Protein AF-A0A957EFD5-F1 (afdb_monomer_lite)

Secondary structure (DSSP, 8-state):
--------------------PPPP--PPP-PPPP--PPP----PPPPPP---------PPPPSB---EEEETTEEEEEEEEE-TTS-EEEEEEEEEE-TTT--------TT----HHHHHHHH--S-----S-B-TTS-BSB-EEETTEEESB--SSS-EEEEEETTEEEEEETTTS---TT------

Structure (mmCIF, N/CA/C/O backbone):
data_AF-A0A957EFD5-F1
#
_entry.id   AF-A0A957EFD5-F1
#
loop_
_atom_site.group_PDB
_atom_site.id
_atom_site.type_symbol
_atom_site.label_atom_id
_atom_site.label_alt_id
_atom_site.label_comp_id
_atom_site.label_asym_id
_atom_site.label_entity_id
_atom_site.label_seq_id
_atom_site.pdbx_PDB_ins_code
_atom_site.Cartn_x
_atom_site.Cartn_y
_atom_site.Cartn_z
_atom_site.occupancy
_atom_site.B_iso_or_equiv
_atom_site.auth_seq_id
_atom_site.auth_comp_id
_atom_site.auth_asym_id
_atom_site.auth_atom_id
_atom_site.pdbx_PDB_model_num
ATOM 1 N N . MET A 1 1 ? -46.336 25.423 42.377 1.00 42.12 1 MET A N 1
ATOM 2 C CA . MET A 1 1 ? -46.620 24.636 43.600 1.00 42.12 1 MET A CA 1
ATOM 3 C C . MET A 1 1 ? -45.894 23.309 43.480 1.00 42.12 1 MET A C 1
ATOM 5 O O . MET A 1 1 ? -46.024 22.687 42.438 1.00 42.12 1 MET A O 1
ATOM 9 N N . GLY A 1 2 ? -45.115 22.925 44.496 1.00 50.53 2 GLY A N 1
ATOM 10 C CA . GLY A 1 2 ? -44.404 21.638 44.545 1.00 50.53 2 GLY A CA 1
ATOM 11 C C . GLY A 1 2 ? -42.878 21.741 44.572 1.00 50.53 2 GLY A C 1
ATOM 12 O O . GLY A 1 2 ? -42.210 21.210 43.697 1.00 50.53 2 GLY A O 1
ATOM 13 N N . ASN A 1 3 ? -42.333 22.429 45.578 1.00 45.34 3 ASN A N 1
ATOM 14 C CA . ASN A 1 3 ? -40.921 22.346 45.952 1.00 45.34 3 ASN A CA 1
ATOM 15 C C . ASN A 1 3 ? -40.636 20.975 46.590 1.00 45.34 3 ASN A C 1
ATOM 17 O O . ASN A 1 3 ? -41.364 20.586 47.499 1.00 45.34 3 ASN A O 1
ATOM 21 N N . CYS A 1 4 ? -39.527 20.321 46.242 1.00 52.53 4 CYS A N 1
ATOM 22 C CA . CYS A 1 4 ? -38.845 19.429 47.181 1.00 52.53 4 CYS A CA 1
ATOM 23 C C . CYS A 1 4 ? -37.329 19.557 46.995 1.00 52.53 4 CYS A C 1
ATOM 25 O O . CYS A 1 4 ? -36.744 19.052 46.042 1.00 52.53 4 CYS A O 1
ATOM 27 N N . LYS A 1 5 ? -36.725 20.327 47.903 1.00 47.72 5 LYS A N 1
ATOM 28 C CA . LYS A 1 5 ? -35.285 20.447 48.121 1.00 47.72 5 LYS A CA 1
ATOM 29 C C . LYS A 1 5 ? -34.874 19.356 49.103 1.00 47.72 5 LYS A C 1
ATOM 31 O O . LYS A 1 5 ? -35.379 19.391 50.219 1.00 47.72 5 LYS A O 1
ATOM 36 N N . TRP A 1 6 ? -33.914 18.506 48.754 1.00 49.47 6 TRP A N 1
ATOM 37 C CA . TRP A 1 6 ? -33.061 17.835 49.738 1.00 49.47 6 TRP A CA 1
ATOM 38 C C . TRP A 1 6 ? -31.588 18.046 49.360 1.00 49.47 6 TRP A C 1
ATOM 40 O O . TRP A 1 6 ? -31.081 17.530 48.370 1.00 49.47 6 TRP A O 1
ATOM 50 N N . PHE A 1 7 ? -30.954 18.895 50.170 1.00 44.56 7 PHE A N 1
ATOM 51 C CA . PHE A 1 7 ? -29.561 18.827 50.621 1.00 44.56 7 PHE A CA 1
ATOM 52 C C . PHE A 1 7 ? -29.189 17.363 50.987 1.00 44.56 7 PHE A C 1
ATOM 54 O O . PHE A 1 7 ? -30.070 16.606 51.370 1.00 44.56 7 PHE A O 1
ATOM 61 N N . MET A 1 8 ? -27.955 16.855 50.955 1.00 41.78 8 MET A N 1
ATOM 62 C CA . MET A 1 8 ? -26.679 17.417 51.398 1.00 41.78 8 MET A CA 1
ATOM 63 C C . MET A 1 8 ? -25.558 16.382 51.100 1.00 41.78 8 MET A C 1
ATOM 65 O O . MET A 1 8 ? -25.845 15.190 51.088 1.00 41.78 8 MET A O 1
ATOM 69 N N . VAL A 1 9 ? -24.303 16.864 51.034 1.00 45.44 9 VAL A N 1
ATOM 70 C CA . VAL A 1 9 ? -23.041 16.192 51.453 1.00 45.44 9 VAL A CA 1
ATOM 71 C C . VAL A 1 9 ? -22.563 15.022 50.566 1.00 45.44 9 VAL A C 1
ATOM 73 O O . VAL A 1 9 ? -23.242 14.025 50.411 1.00 45.44 9 VAL A O 1
ATOM 76 N N . GLY A 1 10 ? -21.388 15.019 49.931 1.00 38.31 10 GLY A N 1
ATOM 77 C CA . GLY A 1 10 ? -20.122 15.671 50.266 1.00 38.31 10 GLY A CA 1
ATOM 78 C C . GLY A 1 10 ? -19.196 14.690 50.989 1.00 38.31 10 GLY A C 1
ATOM 79 O O . GLY A 1 10 ? -18.990 14.839 52.185 1.00 38.31 10 GLY A O 1
ATOM 80 N N . LEU A 1 11 ? -18.633 13.697 50.288 1.00 40.12 11 LEU A N 1
ATOM 81 C CA . LEU A 1 11 ? -17.536 12.884 50.826 1.00 40.12 11 LEU A CA 1
ATOM 82 C C . LEU A 1 11 ? -16.321 12.976 49.898 1.00 40.12 11 LEU A C 1
ATOM 84 O O . LEU A 1 11 ? -16.119 12.177 48.988 1.00 40.12 11 LEU A O 1
ATOM 88 N N . LEU A 1 12 ? -15.533 14.016 50.147 1.00 39.16 12 LEU A N 1
ATOM 89 C CA . LEU A 1 12 ? -14.162 14.163 49.689 1.00 39.16 12 LEU A CA 1
ATOM 90 C C . LEU A 1 12 ? -13.287 13.268 50.580 1.00 39.16 12 LEU A C 1
ATOM 92 O O . LEU A 1 12 ? -13.085 13.581 51.751 1.00 39.16 12 LEU A O 1
ATOM 96 N N . VAL A 1 13 ? -12.777 12.158 50.049 1.00 45.47 13 VAL A N 1
ATOM 97 C CA . VAL A 1 13 ? -11.758 11.351 50.735 1.00 45.47 13 VAL A CA 1
ATOM 98 C C . VAL A 1 13 ? -10.389 11.793 50.226 1.00 45.47 13 VAL A C 1
ATOM 100 O O . VAL A 1 13 ? -9.922 11.353 49.180 1.00 45.47 13 VAL A O 1
ATOM 103 N N . VAL A 1 14 ? -9.766 12.709 50.968 1.00 44.44 14 VAL A N 1
ATOM 104 C CA . VAL A 1 14 ? -8.331 13.005 50.886 1.00 44.44 14 VAL A CA 1
ATOM 105 C C . VAL A 1 14 ? -7.636 12.099 51.896 1.00 44.44 14 VAL A C 1
ATOM 107 O O . VAL A 1 14 ? -7.874 12.219 53.095 1.00 44.44 14 VAL A O 1
ATOM 110 N N . VAL A 1 15 ? -6.770 11.205 51.421 1.00 54.06 15 VAL A N 1
ATOM 111 C CA . VAL A 1 15 ? -5.809 10.487 52.267 1.00 54.06 15 VAL A CA 1
ATOM 112 C C . VAL A 1 15 ? -4.425 11.024 51.930 1.00 54.06 15 VAL A C 1
ATOM 114 O O . VAL A 1 15 ? -3.916 10.819 50.830 1.00 54.06 15 VAL A O 1
ATOM 117 N N . LEU A 1 16 ? -3.838 11.748 52.882 1.00 48.56 16 LEU A N 1
ATOM 118 C CA . LEU A 1 16 ? -2.449 12.191 52.861 1.00 48.56 16 LEU A CA 1
ATOM 119 C C . LEU A 1 16 ? -1.636 11.403 53.895 1.00 48.56 16 LEU A C 1
ATOM 121 O O . LEU A 1 16 ? -2.061 11.255 55.036 1.00 48.56 16 LEU A O 1
ATOM 125 N N . ALA A 1 17 ? -0.429 11.039 53.453 1.00 45.19 17 ALA A N 1
ATOM 126 C CA . ALA A 1 17 ? 0.807 10.815 54.206 1.00 45.19 17 ALA A CA 1
ATOM 127 C C . ALA A 1 17 ? 0.929 9.581 55.125 1.00 45.19 17 ALA A C 1
ATOM 129 O O . ALA A 1 17 ? 0.336 9.516 56.194 1.00 45.19 17 ALA A O 1
ATOM 130 N N . ALA A 1 18 ? 1.882 8.699 54.796 1.00 41.59 18 ALA A N 1
ATOM 131 C CA . ALA A 1 18 ? 3.151 8.636 55.535 1.00 41.59 18 ALA A CA 1
ATOM 132 C C . ALA A 1 18 ? 4.194 7.769 54.809 1.00 41.59 18 ALA A C 1
ATOM 134 O O . ALA A 1 18 ? 3.895 6.713 54.259 1.00 41.59 18 ALA A O 1
ATOM 135 N N . CYS A 1 19 ? 5.432 8.258 54.832 1.00 44.50 19 CYS A N 1
ATOM 136 C CA . CYS A 1 19 ? 6.639 7.632 54.317 1.00 44.50 19 CYS A CA 1
ATOM 137 C C . CYS A 1 19 ? 6.994 6.347 55.079 1.00 44.50 19 CYS A C 1
ATOM 139 O O . CYS A 1 19 ? 7.043 6.358 56.307 1.00 44.50 19 CYS A O 1
ATOM 141 N N . THR A 1 20 ? 7.404 5.303 54.362 1.00 56.19 20 THR A N 1
ATOM 142 C CA . THR A 1 20 ? 8.263 4.243 54.909 1.00 56.19 20 THR A CA 1
ATOM 143 C C . THR A 1 20 ? 9.336 3.891 53.889 1.00 56.19 20 THR A C 1
ATOM 145 O O . THR A 1 20 ? 9.070 3.833 52.691 1.00 56.19 20 THR A O 1
ATOM 148 N N . GLY A 1 21 ? 10.564 3.768 54.388 1.00 49.31 21 GLY A N 1
ATOM 149 C CA . GLY A 1 21 ? 11.808 3.858 53.637 1.00 49.31 21 GLY A CA 1
ATOM 150 C C . GLY A 1 21 ? 12.031 2.787 52.574 1.00 49.31 21 GLY A C 1
ATOM 151 O O . GLY A 1 21 ? 11.453 1.703 52.593 1.00 49.31 21 GLY A O 1
ATOM 152 N N . ALA A 1 22 ? 12.933 3.125 51.657 1.00 58.88 22 ALA A N 1
ATOM 153 C CA . ALA A 1 22 ? 13.458 2.219 50.653 1.00 58.88 22 ALA A CA 1
ATOM 154 C C . ALA A 1 22 ? 14.174 1.026 51.314 1.00 58.88 22 ALA A C 1
ATOM 156 O O . ALA A 1 22 ? 15.101 1.244 52.100 1.00 58.88 22 ALA A O 1
ATOM 157 N N . PRO A 1 23 ? 13.827 -0.227 50.978 1.00 57.28 23 PRO A N 1
ATOM 158 C CA . PRO A 1 23 ? 14.731 -1.336 51.203 1.00 57.28 23 PRO A CA 1
ATOM 159 C C . PRO A 1 23 ? 15.821 -1.299 50.128 1.00 57.28 23 PRO A C 1
ATOM 161 O O . PRO A 1 23 ? 15.558 -1.367 48.926 1.00 57.28 23 PRO A O 1
ATOM 164 N N . ALA A 1 24 ? 17.064 -1.171 50.579 1.00 52.44 24 ALA A N 1
ATOM 165 C CA . ALA A 1 24 ? 18.226 -1.437 49.756 1.00 52.44 24 ALA A CA 1
ATOM 166 C C . ALA A 1 24 ? 18.337 -2.943 49.454 1.00 52.44 24 ALA A C 1
ATOM 168 O O . ALA A 1 24 ? 18.036 -3.792 50.292 1.00 52.44 24 ALA A O 1
ATOM 169 N N . THR A 1 25 ? 18.880 -3.221 48.268 1.00 48.62 25 THR A N 1
ATOM 170 C CA . THR A 1 25 ? 19.538 -4.461 47.822 1.00 48.62 25 THR A CA 1
ATOM 171 C C . THR A 1 25 ? 18.690 -5.712 47.573 1.00 48.62 25 THR A C 1
ATOM 173 O O . THR A 1 25 ? 18.457 -6.527 48.456 1.00 48.62 25 THR A O 1
ATOM 176 N N . ALA A 1 26 ? 18.440 -5.967 46.287 1.00 47.69 26 ALA A N 1
ATOM 177 C CA . ALA A 1 26 ? 18.834 -7.231 45.669 1.00 47.69 26 ALA A CA 1
ATOM 178 C C . ALA A 1 26 ? 19.335 -6.936 44.245 1.00 47.69 26 ALA A C 1
ATOM 180 O O . ALA A 1 26 ? 18.565 -6.563 43.364 1.00 47.69 26 ALA A O 1
ATOM 181 N N . VAL A 1 27 ? 20.650 -7.036 44.044 1.00 58.66 27 VAL A N 1
ATOM 182 C CA . VAL A 1 27 ? 21.264 -7.034 42.711 1.00 58.66 27 VAL A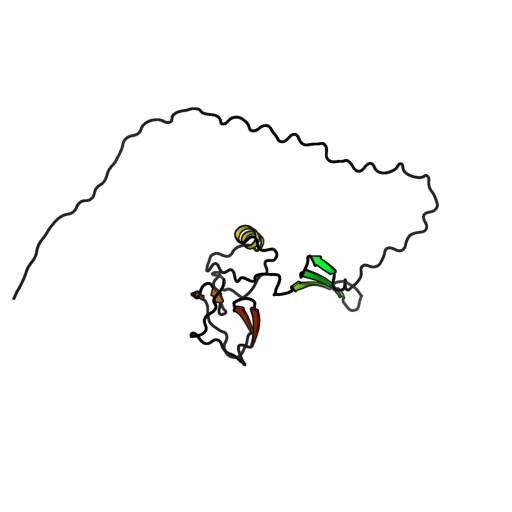 CA 1
ATOM 183 C C . VAL A 1 27 ? 20.804 -8.319 42.010 1.00 58.66 27 VAL A C 1
ATOM 185 O O . VAL A 1 27 ? 20.984 -9.393 42.589 1.00 58.66 27 VAL A O 1
ATOM 188 N N . PRO A 1 28 ? 20.189 -8.260 40.816 1.00 64.12 28 PRO A N 1
ATOM 189 C CA . PRO A 1 28 ? 19.865 -9.470 40.074 1.00 64.12 28 PRO A CA 1
ATOM 190 C C . PRO A 1 28 ? 21.169 -10.191 39.697 1.00 64.12 28 PRO A C 1
ATOM 192 O O . PRO A 1 28 ? 22.159 -9.520 39.392 1.00 64.12 28 PRO A O 1
ATOM 195 N N . PRO A 1 29 ? 21.211 -11.535 39.714 1.00 62.22 29 PRO A N 1
ATOM 196 C CA . PRO A 1 29 ? 22.389 -12.264 39.271 1.00 62.22 29 PRO A CA 1
ATOM 197 C C . PRO A 1 29 ? 22.738 -11.830 37.846 1.00 62.22 29 PRO A C 1
ATOM 199 O O . PRO A 1 29 ? 21.893 -11.838 36.950 1.00 62.22 29 PRO A O 1
ATOM 202 N N . THR A 1 30 ? 23.989 -11.414 37.660 1.00 52.78 30 THR A N 1
ATOM 203 C CA . THR A 1 30 ? 24.576 -11.121 36.357 1.00 52.78 30 THR A CA 1
ATOM 204 C C . THR A 1 30 ? 24.356 -12.321 35.448 1.00 52.78 30 THR A C 1
ATOM 206 O O . THR A 1 30 ? 24.914 -13.394 35.684 1.00 52.78 30 THR A O 1
ATOM 209 N N . ASN A 1 31 ? 23.517 -12.133 34.431 1.00 58.66 31 ASN A N 1
ATOM 210 C CA . ASN A 1 31 ? 23.339 -13.079 33.341 1.00 58.66 31 ASN A CA 1
ATOM 211 C C . ASN A 1 31 ? 24.734 -13.407 32.772 1.00 58.66 31 ASN A C 1
ATOM 213 O O . ASN A 1 31 ? 25.483 -12.459 32.502 1.00 58.66 31 ASN A O 1
ATOM 217 N N . PRO A 1 32 ? 25.141 -14.683 32.629 1.00 59.50 32 PRO A N 1
ATOM 218 C CA . PRO A 1 32 ? 26.406 -14.987 31.982 1.00 59.50 32 PRO A CA 1
ATOM 219 C C . PRO A 1 32 ? 26.376 -14.377 30.584 1.00 59.50 32 PRO A C 1
ATOM 221 O O . PRO A 1 32 ? 25.471 -14.644 29.792 1.00 59.50 32 PRO A O 1
ATOM 224 N N . SER A 1 33 ? 27.351 -13.507 30.323 1.00 61.84 33 SER A N 1
ATOM 225 C CA . SER A 1 33 ? 27.587 -12.929 29.005 1.00 61.84 33 SER A CA 1
ATOM 226 C C . SER A 1 33 ? 27.533 -14.057 27.971 1.00 61.84 33 SER A C 1
ATOM 228 O O . SER A 1 33 ? 28.186 -15.083 28.197 1.00 61.84 33 SER A O 1
ATOM 230 N N . PRO A 1 34 ? 26.775 -13.928 26.867 1.00 61.38 34 PRO A N 1
ATOM 231 C CA . PRO A 1 34 ? 26.849 -14.909 25.802 1.00 61.38 34 PRO A CA 1
ATOM 232 C C . PRO A 1 34 ? 28.309 -14.981 25.367 1.00 61.38 34 PRO A C 1
ATOM 234 O O . PRO A 1 34 ? 28.905 -13.979 24.971 1.00 61.38 34 PRO A O 1
ATOM 237 N N . ASN A 1 35 ? 28.897 -16.163 25.534 1.00 56.06 35 ASN A N 1
ATOM 238 C CA . ASN A 1 35 ? 30.253 -16.444 25.109 1.00 56.06 35 ASN A CA 1
ATOM 239 C C . ASN A 1 35 ? 30.277 -16.197 23.597 1.00 56.06 35 ASN A C 1
ATOM 241 O O . ASN A 1 35 ? 29.700 -16.979 22.839 1.00 56.06 35 ASN A O 1
ATOM 245 N N . LEU A 1 36 ? 30.833 -15.058 23.173 1.00 51.12 36 LEU A N 1
ATOM 246 C CA . LEU A 1 36 ? 30.967 -14.725 21.763 1.00 51.12 36 LEU A CA 1
ATOM 247 C C . LEU A 1 36 ? 31.895 -15.780 21.171 1.00 51.12 36 LEU A C 1
ATOM 249 O O . LEU A 1 36 ? 33.108 -15.739 21.379 1.00 51.12 36 LEU A O 1
ATOM 253 N N . LEU A 1 37 ? 31.313 -16.762 20.480 1.00 65.31 37 LEU A N 1
ATOM 254 C CA . LEU A 1 37 ? 32.096 -17.629 19.617 1.00 65.31 37 LEU A CA 1
ATOM 255 C C . LEU A 1 37 ? 32.874 -16.726 18.653 1.00 65.31 37 LEU A C 1
ATOM 257 O O . LEU A 1 37 ? 32.300 -15.754 18.150 1.00 65.31 37 LEU A O 1
ATOM 261 N N . PRO A 1 38 ? 34.159 -17.018 18.388 1.00 57.78 38 PRO A N 1
ATOM 262 C CA . PRO A 1 38 ? 34.894 -16.278 17.382 1.00 57.78 38 PRO A CA 1
ATOM 263 C C . PRO A 1 38 ? 34.117 -16.361 16.069 1.00 57.78 38 PRO A C 1
ATOM 265 O O . PRO A 1 38 ? 33.803 -17.452 15.587 1.00 57.78 38 PRO A O 1
ATOM 268 N N . THR A 1 39 ? 33.778 -15.196 15.517 1.00 59.78 39 THR A N 1
ATOM 269 C CA . THR A 1 39 ? 33.259 -15.073 14.158 1.00 59.78 39 THR A CA 1
ATOM 270 C C . THR A 1 39 ? 34.189 -15.864 13.239 1.00 59.78 39 THR A C 1
ATOM 272 O O . THR A 1 39 ? 35.401 -15.652 13.323 1.00 59.78 39 THR A O 1
ATOM 275 N N . PRO A 1 40 ? 33.688 -16.781 12.391 1.00 53.66 40 PRO A N 1
ATOM 276 C CA . PRO A 1 40 ? 34.534 -17.462 11.425 1.00 53.66 40 PRO A CA 1
ATOM 277 C C . PRO A 1 40 ? 35.199 -16.411 10.536 1.00 53.66 40 PRO A C 1
ATOM 279 O O . PRO A 1 40 ? 34.561 -15.784 9.691 1.00 53.66 40 PRO A O 1
ATOM 282 N N . THR A 1 41 ? 36.488 -16.181 10.768 1.00 51.69 41 THR A N 1
ATOM 283 C CA . THR A 1 41 ? 37.311 -15.341 9.909 1.00 51.69 41 THR A CA 1
ATOM 284 C C . THR A 1 41 ? 37.441 -16.073 8.582 1.00 51.69 41 THR A C 1
ATOM 286 O O . THR A 1 41 ? 37.998 -17.169 8.533 1.00 51.69 41 THR A O 1
ATOM 289 N N . LEU A 1 42 ? 36.916 -15.492 7.502 1.00 40.34 42 LEU A N 1
ATOM 290 C CA . LEU A 1 42 ? 37.209 -15.962 6.151 1.00 40.34 42 LEU A CA 1
ATOM 291 C C . LEU A 1 42 ? 38.724 -15.872 5.944 1.00 40.34 42 LEU A C 1
ATOM 293 O O . LEU A 1 42 ? 39.279 -14.785 5.794 1.00 40.34 42 LEU A O 1
ATOM 297 N N . GLN A 1 43 ? 39.399 -17.018 5.982 1.00 51.25 43 GLN A N 1
ATOM 298 C CA . GLN A 1 43 ? 40.810 -17.110 5.644 1.00 51.25 43 GLN A CA 1
ATOM 299 C C . GLN A 1 43 ? 40.928 -16.900 4.133 1.00 51.25 43 GLN A C 1
ATOM 301 O O . GLN A 1 43 ? 40.493 -17.743 3.347 1.00 51.25 43 GLN A O 1
ATOM 306 N N . LEU A 1 44 ? 41.459 -15.746 3.725 1.00 47.84 44 LEU A N 1
ATOM 307 C CA . LEU A 1 44 ? 41.766 -15.494 2.322 1.00 47.84 44 LEU A CA 1
ATOM 308 C C . LEU A 1 44 ? 42.863 -16.479 1.868 1.00 47.84 44 LEU A C 1
ATOM 310 O O . LEU A 1 44 ? 43.814 -16.711 2.623 1.00 47.84 44 LEU A O 1
ATOM 314 N N . PRO A 1 45 ? 42.745 -17.078 0.668 1.00 67.19 45 PRO A N 1
ATOM 315 C CA . PRO A 1 45 ? 43.795 -17.920 0.103 1.00 67.19 45 PRO A CA 1
ATOM 316 C C . PRO A 1 45 ? 45.123 -17.150 -0.003 1.00 67.19 45 PRO A C 1
ATOM 318 O O . PRO A 1 45 ? 45.091 -15.934 -0.209 1.00 67.19 45 PRO A O 1
ATOM 321 N N . PRO A 1 46 ? 46.285 -17.824 0.095 1.00 55.88 46 PRO A N 1
ATOM 322 C CA . PRO A 1 46 ? 47.566 -17.180 -0.163 1.00 55.88 46 PRO A CA 1
ATOM 323 C C . PRO A 1 46 ? 47.594 -16.600 -1.582 1.00 55.88 46 PRO A C 1
ATOM 325 O O . PRO A 1 46 ? 47.175 -17.244 -2.546 1.00 55.88 46 PRO A O 1
ATOM 328 N N . GLU A 1 47 ? 48.075 -15.365 -1.673 1.00 57.53 47 GLU A N 1
ATOM 329 C CA . GLU A 1 47 ? 48.179 -14.568 -2.892 1.00 57.53 47 GLU A CA 1
ATOM 330 C C . GLU A 1 47 ? 49.018 -15.298 -3.962 1.00 57.53 47 GLU A C 1
ATOM 332 O O . GLU A 1 47 ? 50.184 -15.624 -3.708 1.00 57.53 47 GLU A O 1
ATOM 337 N N . PRO A 1 48 ? 48.469 -15.597 -5.157 1.00 58.75 48 PRO A N 1
ATOM 338 C CA . PRO A 1 48 ? 49.270 -16.133 -6.247 1.00 58.75 48 PRO A CA 1
ATOM 339 C C . PRO A 1 48 ? 50.173 -15.037 -6.837 1.00 58.75 48 PRO A C 1
ATOM 341 O O . PRO A 1 48 ? 49.734 -13.920 -7.100 1.00 58.75 48 PRO A O 1
ATOM 344 N N . SER A 1 49 ? 51.441 -15.392 -7.073 1.00 55.69 49 SER A N 1
ATOM 345 C CA . SER A 1 49 ? 52.447 -14.588 -7.790 1.00 55.69 49 SER A CA 1
ATOM 346 C C . SER A 1 49 ? 51.935 -14.030 -9.133 1.00 55.69 49 SER A C 1
ATOM 348 O O . SER A 1 49 ? 51.027 -14.619 -9.729 1.00 55.69 49 SER A O 1
ATOM 350 N N . PRO A 1 50 ? 52.521 -12.922 -9.641 1.00 53.78 50 PRO A N 1
ATOM 351 C CA . PRO A 1 50 ? 51.915 -12.074 -10.662 1.00 53.78 50 PRO A CA 1
ATOM 352 C C . PRO A 1 50 ? 51.793 -12.825 -11.985 1.00 53.78 50 PRO A C 1
ATOM 354 O O . PRO A 1 50 ? 52.726 -12.903 -12.781 1.00 53.78 50 PRO A O 1
ATOM 357 N N . THR A 1 51 ? 50.613 -13.382 -12.221 1.00 53.75 51 THR A N 1
ATOM 358 C CA . THR A 1 51 ? 50.205 -13.859 -13.537 1.00 53.75 51 THR A CA 1
ATOM 359 C C . THR A 1 51 ? 49.493 -12.694 -14.202 1.00 53.75 51 THR A C 1
ATOM 361 O O . THR A 1 51 ? 48.658 -12.047 -13.578 1.00 53.75 51 THR A O 1
ATOM 364 N N . THR A 1 52 ? 49.862 -12.386 -15.441 1.00 56.38 52 THR A N 1
ATOM 365 C CA . THR A 1 52 ? 49.291 -11.328 -16.280 1.00 56.38 52 THR A CA 1
ATOM 366 C C . THR A 1 52 ? 47.760 -11.375 -16.252 1.00 56.38 52 THR A C 1
ATOM 368 O O . THR A 1 52 ? 47.130 -12.161 -16.961 1.00 56.38 52 THR A O 1
ATOM 371 N N . THR A 1 53 ? 47.154 -10.540 -15.403 1.00 49.19 53 THR A N 1
ATOM 372 C CA . THR A 1 53 ? 45.702 -10.423 -15.264 1.00 49.19 53 THR A CA 1
ATOM 373 C C . THR A 1 53 ? 45.145 -9.835 -16.550 1.00 49.19 53 THR A C 1
ATOM 375 O O . THR A 1 53 ? 45.216 -8.632 -16.791 1.00 49.19 53 THR A O 1
ATOM 378 N N . THR A 1 54 ? 44.579 -10.698 -17.389 1.00 62.56 54 THR A N 1
ATOM 379 C CA . THR A 1 54 ? 43.618 -10.264 -18.402 1.00 62.56 54 THR A CA 1
ATOM 380 C C . THR A 1 54 ? 42.463 -9.622 -17.642 1.00 62.56 54 THR A C 1
ATOM 382 O O . THR A 1 54 ? 41.833 -10.285 -16.819 1.00 62.56 54 THR A O 1
ATOM 385 N N . ALA A 1 55 ? 42.231 -8.324 -17.849 1.00 61.75 55 ALA A N 1
ATOM 386 C CA . ALA A 1 55 ? 41.117 -7.620 -17.231 1.00 61.75 55 ALA A CA 1
ATOM 387 C C . ALA A 1 55 ? 39.813 -8.334 -17.616 1.00 61.75 55 ALA A C 1
ATOM 389 O O . ALA A 1 55 ? 39.412 -8.329 -18.779 1.00 61.75 55 ALA A O 1
ATOM 390 N N . VAL A 1 56 ? 39.175 -8.990 -16.646 1.00 65.00 56 VAL A N 1
ATOM 391 C CA . VAL A 1 56 ? 37.819 -9.510 -16.820 1.00 65.00 56 VAL A CA 1
ATOM 392 C C . VAL A 1 56 ? 36.921 -8.291 -17.035 1.00 65.00 56 VAL A C 1
ATOM 394 O O . VAL A 1 56 ? 36.992 -7.361 -16.228 1.00 65.00 56 VAL A O 1
ATOM 397 N N . PRO A 1 57 ? 36.108 -8.230 -18.105 1.00 61.75 57 PRO A N 1
ATOM 398 C CA . PRO A 1 57 ? 35.196 -7.115 -18.286 1.00 61.75 57 PRO A CA 1
ATOM 399 C C . PRO A 1 57 ? 34.250 -7.059 -17.086 1.00 61.75 57 PRO A C 1
ATOM 401 O O . PRO A 1 57 ? 33.521 -8.013 -16.809 1.00 61.75 57 PRO A O 1
ATOM 404 N N . THR A 1 58 ? 34.273 -5.942 -16.360 1.00 64.00 58 THR A N 1
ATOM 405 C CA . THR A 1 58 ? 33.274 -5.636 -15.338 1.00 64.00 58 THR A CA 1
ATOM 406 C C . THR A 1 58 ? 31.909 -5.686 -16.008 1.00 64.00 58 THR A C 1
ATOM 408 O O . THR A 1 58 ? 31.633 -4.879 -16.898 1.00 64.00 58 THR A O 1
ATOM 411 N N . ALA A 1 59 ? 31.068 -6.649 -15.617 1.00 63.66 59 ALA A N 1
ATOM 412 C CA . ALA A 1 59 ? 29.709 -6.742 -16.126 1.00 63.66 59 ALA A CA 1
ATOM 413 C C . ALA A 1 59 ? 29.015 -5.397 -15.896 1.00 63.66 59 ALA A C 1
ATOM 415 O O . ALA A 1 59 ? 28.918 -4.922 -14.761 1.00 63.66 59 ALA A O 1
ATOM 416 N N . THR A 1 60 ? 28.564 -4.761 -16.977 1.00 67.62 60 THR A N 1
ATOM 417 C CA . THR A 1 60 ? 27.741 -3.563 -16.863 1.00 67.62 60 THR A CA 1
ATOM 418 C C . THR A 1 60 ? 26.503 -3.959 -16.062 1.00 67.62 60 THR A C 1
ATOM 420 O O . THR A 1 60 ? 25.821 -4.907 -16.464 1.00 67.62 60 THR A O 1
ATOM 423 N N . PRO A 1 61 ? 26.207 -3.307 -14.922 1.00 69.50 61 PRO A N 1
ATOM 424 C CA . PRO A 1 61 ? 24.995 -3.619 -14.180 1.00 69.50 61 PRO A CA 1
ATOM 425 C C . PRO A 1 61 ? 23.800 -3.528 -15.135 1.00 69.50 61 PRO A C 1
ATOM 427 O O . PRO A 1 61 ? 23.773 -2.653 -16.005 1.00 69.50 61 PRO A O 1
ATOM 430 N N . LEU A 1 62 ? 22.834 -4.443 -15.022 1.00 79.19 62 LEU A N 1
ATOM 431 C CA . LEU A 1 62 ? 21.664 -4.442 -15.901 1.00 79.19 62 LEU A CA 1
ATOM 432 C C . LEU A 1 62 ? 20.780 -3.234 -15.582 1.00 79.19 62 LEU A C 1
ATOM 434 O O . LEU A 1 62 ? 20.639 -2.838 -14.423 1.00 79.19 62 LEU A O 1
ATOM 438 N N . ALA A 1 63 ? 20.215 -2.592 -16.604 1.00 90.25 63 ALA A N 1
ATOM 439 C CA . ALA A 1 63 ? 19.235 -1.522 -16.397 1.00 90.25 63 ALA A CA 1
ATOM 440 C C . ALA A 1 63 ? 17.948 -2.059 -15.746 1.00 90.25 63 ALA A C 1
ATOM 442 O O . ALA A 1 63 ? 17.290 -1.343 -15.006 1.00 90.25 63 ALA A O 1
ATOM 443 N N . ASP A 1 64 ? 17.637 -3.335 -15.956 1.00 95.69 64 ASP A N 1
ATOM 444 C CA . ASP A 1 64 ? 16.456 -4.005 -15.429 1.00 95.69 64 ASP A CA 1
ATOM 445 C C . ASP A 1 64 ? 16.830 -5.413 -14.967 1.00 95.69 64 ASP A C 1
ATOM 447 O O . ASP A 1 64 ? 17.441 -6.174 -15.718 1.00 95.69 64 ASP A O 1
ATOM 451 N N . THR A 1 65 ? 16.487 -5.764 -13.731 1.00 95.75 65 THR A N 1
ATOM 452 C CA . THR A 1 65 ? 16.806 -7.084 -13.170 1.00 95.75 65 THR A CA 1
ATOM 453 C C . THR A 1 65 ? 15.881 -8.198 -13.656 1.00 95.75 65 THR A C 1
ATOM 455 O O . THR A 1 65 ? 16.138 -9.361 -13.350 1.00 95.75 65 THR A O 1
ATOM 458 N N . GLY A 1 66 ? 14.774 -7.866 -14.330 1.00 97.00 66 GLY A N 1
ATOM 459 C CA . GLY A 1 66 ? 13.634 -8.770 -14.460 1.00 97.00 66 GLY A CA 1
ATOM 460 C C . GLY A 1 66 ? 13.008 -9.097 -13.097 1.00 97.00 66 GLY A C 1
ATOM 461 O O . GLY A 1 66 ? 13.380 -8.524 -12.068 1.00 97.00 66 GLY A O 1
ATOM 462 N N . TRP A 1 67 ? 12.037 -10.013 -13.089 1.00 98.25 67 TRP A N 1
ATOM 463 C CA . TRP A 1 67 ? 11.451 -10.523 -11.848 1.00 98.25 67 TRP A CA 1
ATOM 464 C C . TRP A 1 67 ? 12.398 -11.519 -11.176 1.00 98.25 67 TRP A C 1
ATOM 466 O O . TRP A 1 67 ? 12.820 -12.499 -11.786 1.00 98.25 67 TRP A O 1
ATOM 476 N N . GLN A 1 68 ? 12.714 -11.262 -9.911 1.00 98.19 68 GLN A N 1
ATOM 477 C CA . GLN A 1 68 ? 13.530 -12.112 -9.054 1.00 98.19 68 GLN A CA 1
ATOM 478 C C . GLN A 1 68 ? 12.666 -12.637 -7.908 1.00 98.19 68 GLN A C 1
ATOM 480 O O . GLN A 1 68 ? 12.122 -11.846 -7.137 1.00 98.19 68 GLN A O 1
ATOM 485 N N . LEU A 1 69 ? 12.559 -13.958 -7.776 1.00 98.31 69 LEU A N 1
ATOM 486 C CA . LEU A 1 69 ? 11.861 -14.585 -6.655 1.00 98.31 69 LEU A CA 1
ATOM 487 C C . LEU A 1 69 ? 12.618 -14.320 -5.347 1.00 98.31 69 LEU A C 1
ATOM 489 O O . LEU A 1 69 ? 13.806 -14.623 -5.252 1.00 98.31 69 LEU A O 1
ATOM 493 N N . LEU A 1 70 ? 11.929 -13.763 -4.349 1.00 97.94 70 LEU A N 1
ATOM 494 C CA . LEU A 1 70 ? 12.468 -13.570 -2.998 1.00 97.94 70 LEU A CA 1
ATOM 495 C C . LEU A 1 70 ? 12.030 -14.704 -2.067 1.00 97.94 70 LEU A C 1
ATOM 497 O O . LEU A 1 70 ? 12.844 -15.256 -1.335 1.00 97.94 70 LEU A O 1
ATOM 501 N N . GLN A 1 71 ? 10.745 -15.054 -2.122 1.00 98.12 71 GLN A N 1
ATOM 502 C CA . GLN A 1 71 ? 10.134 -16.191 -1.433 1.00 98.12 71 GLN A CA 1
ATOM 503 C C . GLN A 1 71 ? 8.836 -16.581 -2.151 1.00 98.12 71 GLN A C 1
ATOM 505 O O . GLN A 1 71 ? 8.412 -15.887 -3.075 1.00 98.12 71 GLN A O 1
ATOM 510 N N . ALA A 1 72 ? 8.193 -17.677 -1.743 1.00 97.88 72 ALA A N 1
ATOM 511 C CA . ALA A 1 72 ? 6.921 -18.099 -2.329 1.00 97.88 72 ALA A CA 1
ATOM 512 C C . ALA A 1 72 ? 5.906 -16.939 -2.352 1.00 97.88 72 ALA A C 1
ATOM 514 O O . ALA A 1 72 ? 5.647 -16.309 -1.327 1.00 97.88 72 ALA A O 1
ATOM 515 N N . GLY A 1 73 ? 5.388 -16.632 -3.543 1.00 97.12 73 GLY A N 1
ATOM 516 C CA . GLY A 1 73 ? 4.432 -15.548 -3.761 1.00 97.12 73 GLY A CA 1
ATOM 517 C C . GLY A 1 73 ? 4.993 -14.124 -3.690 1.00 97.12 73 GLY A C 1
ATOM 518 O O . GLY A 1 73 ? 4.199 -13.203 -3.818 1.00 97.12 73 GLY A O 1
ATOM 519 N N . LEU A 1 74 ? 6.299 -13.904 -3.489 1.00 98.31 74 LEU A N 1
ATOM 520 C CA . LEU A 1 74 ? 6.904 -12.566 -3.463 1.00 98.31 74 LEU A CA 1
ATOM 521 C C . LEU A 1 74 ? 8.097 -12.475 -4.415 1.00 98.31 74 LEU A C 1
ATOM 523 O O . LEU A 1 74 ? 9.119 -13.146 -4.243 1.00 98.31 74 LEU A O 1
ATOM 527 N N . GLU A 1 75 ? 7.998 -11.559 -5.369 1.00 98.75 75 GLU A N 1
ATOM 528 C CA . GLU A 1 75 ? 9.047 -11.262 -6.339 1.00 98.75 75 GLU A CA 1
ATOM 529 C C . GLU A 1 75 ? 9.403 -9.775 -6.330 1.00 98.75 75 GLU A C 1
ATOM 531 O O . GLU A 1 75 ? 8.567 -8.915 -6.046 1.00 98.75 75 GLU A O 1
ATOM 536 N N . ARG A 1 76 ? 10.648 -9.465 -6.696 1.00 98.31 76 ARG A N 1
ATOM 537 C CA . ARG A 1 76 ? 11.163 -8.102 -6.835 1.00 98.31 76 ARG A CA 1
ATOM 538 C C . ARG A 1 76 ? 11.700 -7.862 -8.237 1.00 98.31 76 ARG A C 1
ATOM 540 O O . ARG A 1 76 ? 12.374 -8.722 -8.795 1.00 98.31 76 ARG A O 1
ATOM 547 N N . ARG A 1 77 ? 11.482 -6.661 -8.765 1.00 98.12 77 ARG A N 1
ATOM 548 C CA . ARG A 1 77 ? 12.156 -6.145 -9.961 1.00 98.12 77 ARG A CA 1
ATOM 549 C C . ARG A 1 77 ? 12.714 -4.762 -9.669 1.00 98.12 77 ARG A C 1
ATOM 551 O O . ARG A 1 77 ? 11.995 -3.913 -9.150 1.00 98.12 77 ARG A O 1
ATOM 558 N N . SER A 1 78 ? 13.973 -4.537 -10.013 1.00 97.50 78 SER A N 1
ATOM 559 C CA . SER A 1 78 ? 14.610 -3.227 -9.922 1.00 97.50 78 SER A CA 1
ATOM 560 C C . SER A 1 78 ? 14.888 -2.704 -11.324 1.00 97.50 78 SER A C 1
ATOM 562 O O . SER A 1 78 ? 15.512 -3.396 -12.129 1.00 97.50 78 SER A O 1
ATOM 564 N N . ILE A 1 79 ? 14.436 -1.485 -11.606 1.00 97.25 79 ILE A N 1
ATOM 565 C CA . ILE A 1 79 ? 14.641 -0.806 -12.888 1.00 97.25 79 ILE A CA 1
ATOM 566 C C . ILE A 1 79 ? 15.392 0.491 -12.617 1.00 97.25 79 ILE A C 1
ATOM 568 O O . ILE A 1 79 ? 14.929 1.340 -11.859 1.00 97.25 79 ILE A O 1
ATOM 572 N N . ARG A 1 80 ? 16.554 0.650 -13.239 1.00 96.06 80 ARG A N 1
ATOM 573 C CA . ARG A 1 80 ? 17.314 1.897 -13.252 1.00 96.06 80 ARG A CA 1
ATOM 574 C C . ARG A 1 80 ? 16.841 2.710 -14.444 1.00 96.06 80 ARG A C 1
ATOM 576 O O . ARG A 1 80 ? 16.969 2.273 -15.585 1.00 96.06 80 ARG A O 1
ATOM 583 N N . VAL A 1 81 ? 16.274 3.876 -14.167 1.00 95.12 81 VAL A N 1
ATOM 584 C CA . VAL A 1 81 ? 15.867 4.824 -15.202 1.00 95.12 81 VAL A CA 1
ATOM 585 C C . VAL A 1 81 ? 17.104 5.622 -15.583 1.00 95.12 81 VAL A C 1
ATOM 587 O O . VAL A 1 81 ? 17.780 6.169 -14.710 1.00 95.12 81 VAL A O 1
ATOM 590 N N . LEU A 1 82 ? 17.431 5.627 -16.871 1.00 94.88 82 LEU A N 1
ATOM 591 C CA . LEU A 1 82 ? 18.613 6.290 -17.411 1.00 94.88 82 LEU A CA 1
ATOM 592 C C . LEU A 1 82 ? 18.178 7.493 -18.257 1.00 94.88 82 LEU A C 1
ATOM 594 O O . LEU A 1 82 ? 17.147 7.426 -18.926 1.00 94.88 82 LEU A O 1
ATOM 598 N N . ASP A 1 83 ? 18.951 8.576 -18.226 1.00 94.19 83 ASP A N 1
ATOM 599 C CA . ASP A 1 83 ? 18.806 9.684 -19.174 1.00 94.19 83 ASP A CA 1
ATOM 600 C C . ASP A 1 83 ? 19.388 9.335 -20.558 1.00 94.19 83 ASP A C 1
ATOM 602 O O . ASP A 1 83 ? 19.937 8.252 -20.779 1.00 94.19 83 ASP A O 1
ATOM 606 N N . GLU A 1 84 ? 19.279 10.270 -21.504 1.00 93.94 84 GLU A N 1
ATOM 607 C CA . GLU A 1 84 ? 19.794 10.127 -22.875 1.00 93.94 84 GLU A CA 1
ATOM 608 C C . GLU A 1 84 ? 21.313 9.881 -22.932 1.00 93.94 84 GLU A C 1
ATOM 610 O O . GLU A 1 84 ? 21.810 9.306 -23.899 1.00 93.94 84 GLU A O 1
ATOM 615 N N . ASN A 1 85 ? 22.051 10.259 -21.881 1.00 93.75 85 ASN A N 1
ATOM 616 C CA . ASN A 1 85 ? 23.496 10.055 -21.761 1.00 93.75 85 ASN A CA 1
ATOM 617 C C . ASN A 1 85 ? 23.846 8.743 -21.031 1.00 93.75 85 ASN A C 1
ATOM 619 O O . ASN A 1 85 ? 25.016 8.491 -20.735 1.00 93.75 85 ASN A O 1
ATOM 623 N N . GLY A 1 86 ? 22.849 7.912 -20.706 1.00 89.88 86 GLY A N 1
ATOM 624 C CA . GLY A 1 86 ? 23.026 6.652 -19.988 1.00 89.88 86 GLY A CA 1
ATOM 625 C C . GLY A 1 86 ? 23.294 6.814 -18.489 1.00 89.88 86 GLY A C 1
ATOM 626 O O . GLY A 1 86 ? 23.655 5.838 -17.825 1.00 89.88 86 GLY A O 1
ATOM 627 N N . ARG A 1 87 ? 23.129 8.018 -17.925 1.00 91.38 87 ARG A N 1
ATOM 628 C CA . ARG A 1 87 ? 23.308 8.260 -16.491 1.00 91.38 87 ARG A CA 1
ATOM 629 C C . ARG A 1 87 ? 22.013 7.941 -15.756 1.00 91.38 87 ARG A C 1
ATOM 631 O O . ARG A 1 87 ? 20.932 8.340 -16.175 1.00 91.38 87 ARG A O 1
ATOM 638 N N . GLN A 1 88 ? 22.121 7.241 -14.630 1.00 94.38 88 GLN A N 1
ATOM 639 C CA . GLN A 1 88 ? 20.955 6.935 -13.808 1.00 94.38 88 GLN A CA 1
ATOM 640 C C . GLN A 1 88 ? 20.350 8.217 -13.221 1.00 94.38 88 GLN A C 1
ATOM 642 O O . GLN A 1 88 ? 21.048 8.998 -12.567 1.00 94.38 88 GLN A O 1
ATOM 647 N N . THR A 1 89 ? 19.052 8.400 -13.441 1.00 96.00 89 THR A N 1
ATOM 648 C CA . THR A 1 89 ? 18.246 9.484 -12.871 1.00 96.00 89 THR A CA 1
ATOM 649 C C . THR A 1 89 ? 17.382 8.989 -11.724 1.00 96.00 89 THR A C 1
ATOM 651 O O . THR A 1 89 ? 17.286 9.676 -10.718 1.00 96.00 89 THR A O 1
ATOM 654 N N . GLU A 1 90 ? 16.827 7.782 -11.839 1.00 95.75 90 GLU A N 1
ATOM 655 C CA . GLU A 1 90 ? 15.927 7.198 -10.842 1.00 95.75 90 GLU A CA 1
ATOM 656 C C . GLU A 1 90 ? 16.142 5.688 -10.699 1.00 95.75 90 GLU A C 1
ATOM 658 O O . GLU A 1 90 ? 16.752 5.027 -11.548 1.00 95.75 90 GLU A O 1
ATOM 663 N N . GLN A 1 91 ? 15.598 5.122 -9.622 1.00 95.62 91 GLN A N 1
ATOM 664 C CA . GLN A 1 91 ? 15.508 3.678 -9.433 1.00 95.62 91 GLN A CA 1
ATOM 665 C C . GLN A 1 91 ? 14.107 3.282 -8.969 1.00 95.62 91 GLN A C 1
ATOM 667 O O . GLN A 1 91 ? 13.663 3.649 -7.885 1.00 95.62 91 GLN A O 1
ATOM 672 N N . LEU A 1 92 ? 13.439 2.459 -9.771 1.00 97.19 92 LEU A N 1
ATOM 673 C CA . LEU A 1 92 ? 12.161 1.851 -9.428 1.00 97.19 92 LEU A CA 1
ATOM 674 C C . LEU A 1 92 ? 12.406 0.494 -8.775 1.00 97.19 92 LEU A C 1
ATOM 676 O O . LEU A 1 92 ? 13.146 -0.331 -9.310 1.00 97.19 92 LEU A O 1
ATOM 680 N N . THR A 1 93 ? 11.747 0.251 -7.646 1.00 96.88 93 THR A N 1
ATOM 681 C CA . THR A 1 93 ? 11.656 -1.076 -7.029 1.00 96.88 93 THR A CA 1
ATOM 682 C C . THR A 1 93 ? 10.202 -1.513 -7.068 1.00 96.88 93 THR A C 1
ATOM 684 O O . THR A 1 93 ? 9.339 -0.859 -6.490 1.00 96.88 93 THR A O 1
ATOM 687 N N . LEU A 1 94 ? 9.932 -2.609 -7.767 1.00 98.06 94 LEU A N 1
ATOM 688 C CA . LEU A 1 94 ? 8.609 -3.196 -7.898 1.00 98.06 94 LEU A CA 1
ATOM 689 C C . LEU A 1 94 ? 8.562 -4.477 -7.076 1.00 98.06 94 LEU A C 1
ATOM 691 O O . LEU A 1 94 ? 9.480 -5.295 -7.155 1.00 98.06 94 LEU A O 1
ATOM 695 N N . LEU A 1 95 ? 7.474 -4.658 -6.336 1.00 97.75 95 LEU A N 1
ATOM 696 C CA . LEU A 1 95 ? 7.162 -5.895 -5.634 1.00 97.75 95 LEU A CA 1
ATOM 697 C C . LEU A 1 95 ? 5.898 -6.493 -6.247 1.00 97.75 95 LEU A C 1
ATOM 699 O O . LEU A 1 95 ? 4.909 -5.787 -6.443 1.00 97.75 95 LEU A O 1
ATOM 703 N N . ARG A 1 96 ? 5.941 -7.786 -6.563 1.00 97.44 96 ARG A N 1
ATOM 704 C CA . ARG A 1 96 ? 4.780 -8.556 -7.013 1.00 97.44 96 ARG A CA 1
ATOM 705 C C . ARG A 1 96 ? 4.451 -9.583 -5.943 1.00 97.44 96 ARG A C 1
ATOM 707 O O . ARG A 1 96 ? 5.320 -10.365 -5.568 1.00 97.44 96 ARG A O 1
ATOM 714 N N . LEU A 1 97 ? 3.216 -9.525 -5.451 1.00 95.62 97 LEU A N 1
ATOM 715 C CA . LEU A 1 97 ? 2.708 -10.379 -4.386 1.00 95.62 97 LEU A CA 1
ATOM 716 C C . LEU A 1 97 ? 1.571 -11.251 -4.923 1.00 95.62 97 L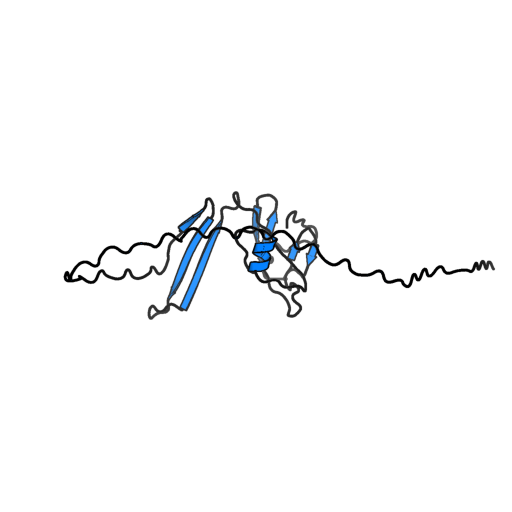EU A C 1
ATOM 718 O O . L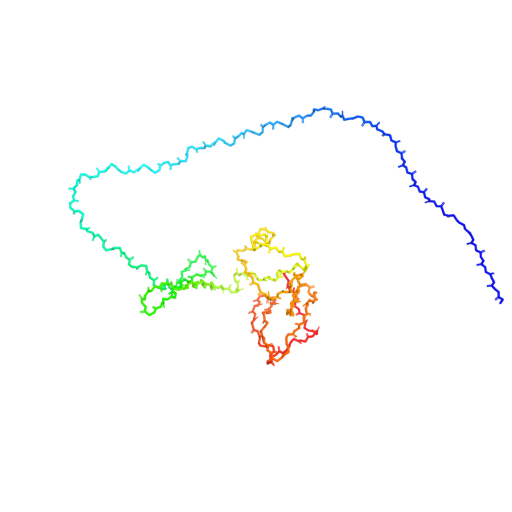EU A 1 97 ? 0.696 -10.746 -5.626 1.00 95.62 97 LEU A O 1
ATOM 722 N N . ASP A 1 98 ? 1.573 -12.536 -4.578 1.00 94.19 98 ASP A N 1
ATOM 723 C CA . ASP A 1 98 ? 0.420 -13.423 -4.744 1.00 94.19 98 ASP A CA 1
ATOM 724 C C . ASP A 1 98 ? -0.575 -13.164 -3.603 1.00 94.19 98 ASP A C 1
ATOM 726 O O . ASP A 1 98 ? -0.272 -13.485 -2.451 1.00 94.19 98 ASP A O 1
ATOM 730 N N . PRO A 1 99 ? -1.764 -12.603 -3.875 1.00 91.12 99 PRO A N 1
ATOM 731 C CA . PRO A 1 99 ? -2.697 -12.231 -2.820 1.00 91.12 99 PRO A CA 1
ATOM 732 C C . PRO A 1 99 ? -3.246 -13.421 -2.020 1.00 91.12 99 PRO A C 1
ATOM 734 O O . PRO A 1 99 ? -3.796 -13.209 -0.946 1.00 91.12 99 PRO A O 1
ATOM 737 N N . ASN A 1 100 ? -3.080 -14.665 -2.487 1.00 91.94 100 ASN A N 1
ATOM 738 C CA . ASN A 1 100 ? -3.514 -15.856 -1.748 1.00 91.94 100 ASN A CA 1
ATOM 739 C C . ASN A 1 100 ? -2.515 -16.301 -0.668 1.00 91.94 100 ASN A C 1
ATOM 741 O O . ASN A 1 100 ? -2.848 -17.140 0.166 1.00 91.94 100 ASN A O 1
ATOM 745 N N . LEU A 1 101 ? -1.282 -15.782 -0.702 1.00 94.06 101 LEU A N 1
ATOM 746 C CA . LEU A 1 101 ? -0.200 -16.164 0.213 1.00 94.06 101 LEU A CA 1
ATOM 747 C C . LEU A 1 101 ? 0.136 -15.071 1.237 1.00 94.06 101 LEU A C 1
ATOM 749 O O . LEU A 1 101 ? 0.959 -15.302 2.122 1.00 94.06 101 LEU A O 1
ATOM 753 N N . PHE A 1 102 ? -0.491 -13.895 1.132 1.00 92.62 102 PHE A N 1
ATOM 754 C CA . PHE A 1 102 ? -0.237 -12.747 2.000 1.00 92.62 102 PHE A CA 1
ATOM 755 C C . PHE A 1 102 ? -1.534 -12.112 2.488 1.00 92.62 102 PHE A C 1
ATOM 757 O O . PHE A 1 102 ? -2.507 -11.998 1.748 1.00 92.62 102 PHE A O 1
ATOM 764 N N . THR A 1 103 ? -1.503 -11.626 3.726 1.00 91.25 103 THR A N 1
ATOM 765 C CA . THR A 1 103 ? -2.545 -10.756 4.274 1.00 91.25 103 THR A CA 1
ATOM 766 C C . THR A 1 103 ? -2.175 -9.302 4.024 1.00 91.25 103 THR A C 1
ATOM 768 O O . THR A 1 103 ? -1.003 -8.925 4.092 1.00 91.25 103 THR A O 1
ATOM 771 N N . PHE A 1 104 ? -3.186 -8.481 3.761 1.00 90.69 104 PHE A N 1
ATOM 772 C CA . PHE A 1 104 ? -3.043 -7.046 3.570 1.00 90.69 104 PHE A CA 1
ATOM 773 C C . PHE A 1 104 ? -3.844 -6.317 4.641 1.00 90.69 104 PHE A C 1
ATOM 775 O O . PHE A 1 104 ? -4.923 -6.765 5.020 1.00 90.69 104 PHE A O 1
ATOM 782 N N . ALA A 1 105 ? -3.283 -5.209 5.105 1.00 90.94 105 ALA A N 1
ATOM 783 C CA . ALA A 1 105 ? -3.776 -4.422 6.222 1.00 90.94 105 ALA A CA 1
ATOM 784 C C . ALA A 1 105 ? -3.574 -2.934 5.923 1.00 90.94 105 ALA A C 1
ATOM 786 O O . ALA A 1 105 ? -2.603 -2.560 5.252 1.00 90.94 105 ALA A O 1
ATOM 787 N N . ILE A 1 106 ? -4.458 -2.081 6.443 1.00 92.25 106 ILE A N 1
ATOM 788 C CA . ILE A 1 106 ? -4.295 -0.623 6.405 1.00 92.25 106 ILE A CA 1
ATOM 789 C C . ILE A 1 106 ? -4.044 -0.126 7.827 1.00 92.25 106 ILE A C 1
ATOM 791 O O . ILE A 1 106 ? -4.932 -0.137 8.671 1.00 92.25 106 ILE A O 1
ATOM 795 N N . GLY A 1 107 ? -2.827 0.356 8.080 1.00 92.25 107 GLY A N 1
ATOM 796 C CA . GLY A 1 107 ? -2.480 1.019 9.335 1.00 92.25 107 GLY A CA 1
ATOM 797 C C . GLY A 1 107 ? -2.824 2.507 9.300 1.00 92.25 107 GLY A C 1
ATOM 798 O O . GLY A 1 107 ? -2.482 3.206 8.343 1.00 92.25 107 GLY A O 1
ATOM 799 N N . TYR A 1 108 ? -3.461 3.015 10.357 1.00 94.81 108 TYR A N 1
ATOM 800 C CA . TYR A 1 108 ? -3.727 4.445 10.514 1.00 94.81 108 TYR A CA 1
ATOM 801 C C . TYR A 1 108 ? -3.643 4.885 11.981 1.00 94.81 108 TYR A C 1
ATOM 803 O O . TYR A 1 108 ? -4.135 4.207 12.876 1.00 94.81 108 TYR A O 1
ATOM 811 N N . SER A 1 109 ? -2.990 6.023 12.225 1.00 95.25 109 SER A N 1
ATOM 812 C CA . SER A 1 109 ?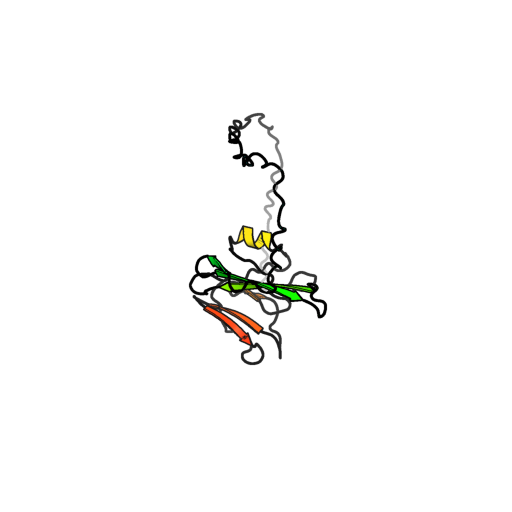 -2.729 6.583 13.559 1.00 95.25 109 SER A CA 1
ATOM 813 C C . SER A 1 109 ? -2.933 8.108 13.507 1.00 95.25 109 SER A C 1
ATOM 815 O O . SER A 1 109 ? -1.969 8.851 13.299 1.00 95.25 109 SER A O 1
ATOM 817 N N . PRO A 1 110 ? -4.191 8.590 13.581 1.00 95.19 110 PRO A N 1
ATOM 818 C CA . PRO A 1 110 ? -4.530 9.995 13.342 1.00 95.19 110 PRO A CA 1
ATOM 819 C C . PRO A 1 110 ? -3.838 10.924 14.343 1.00 95.19 110 PRO A C 1
ATOM 821 O O . PRO A 1 110 ? -3.901 10.704 15.552 1.00 95.19 110 PRO A O 1
ATOM 824 N N . GLY A 1 111 ? -3.177 11.969 13.838 1.00 96.81 111 GLY A N 1
ATOM 825 C CA . GLY A 1 111 ? -2.449 12.941 14.662 1.00 96.81 111 GLY A CA 1
ATOM 826 C C . GLY A 1 111 ? -1.166 12.404 15.307 1.00 96.81 111 GLY A C 1
ATOM 827 O O . GLY A 1 111 ? -0.492 13.131 16.031 1.00 96.81 111 GLY A O 1
ATOM 828 N N . GLN A 1 112 ? -0.816 11.138 15.064 1.00 96.81 112 GLN A N 1
ATOM 829 C CA . GLN A 1 112 ? 0.342 10.465 15.651 1.00 96.81 112 GLN A CA 1
ATOM 830 C C . GLN A 1 112 ? 1.092 9.694 14.556 1.00 96.81 112 GLN A C 1
ATOM 832 O O . GLN A 1 112 ? 0.967 8.466 14.469 1.00 96.81 112 GLN A O 1
ATOM 837 N N . PRO A 1 113 ? 1.839 10.391 13.678 1.00 95.19 113 PRO A N 1
ATOM 838 C CA . PRO A 1 113 ? 2.554 9.750 12.586 1.00 95.19 113 PRO A CA 1
ATOM 839 C C . PRO A 1 113 ? 3.633 8.818 13.138 1.00 95.19 113 PRO A C 1
ATOM 841 O O . PRO A 1 113 ? 4.278 9.110 14.147 1.00 95.19 113 PRO A O 1
ATOM 844 N N . LYS A 1 114 ? 3.868 7.706 12.442 1.00 96.25 114 LYS A N 1
ATOM 845 C CA . LYS A 1 114 ? 4.926 6.755 12.791 1.00 96.25 114 LYS A CA 1
ATOM 846 C C . LYS A 1 114 ? 5.848 6.520 11.595 1.00 96.25 114 LYS A C 1
ATOM 848 O O . LYS A 1 114 ? 5.356 6.425 10.466 1.00 96.25 114 LYS A O 1
ATOM 853 N N . PRO A 1 115 ? 7.168 6.381 11.811 1.00 96.62 115 PRO A N 1
ATOM 854 C CA . PRO A 1 115 ? 8.078 5.879 10.787 1.00 96.62 115 PRO A CA 1
ATOM 855 C C . PRO A 1 115 ? 7.649 4.493 10.286 1.00 96.62 115 PRO A C 1
ATOM 857 O O . PRO A 1 115 ? 7.117 3.690 11.053 1.00 96.62 115 PRO A O 1
ATOM 860 N N . LEU A 1 116 ? 7.948 4.166 9.022 1.00 96.94 116 LEU A N 1
ATOM 861 C CA . LEU A 1 116 ? 7.619 2.848 8.450 1.00 96.94 116 LEU A CA 1
ATOM 862 C C . LEU A 1 116 ? 8.248 1.692 9.243 1.00 96.94 116 LEU A C 1
ATOM 864 O O . LEU A 1 116 ? 7.609 0.664 9.434 1.00 96.94 116 LEU A O 1
ATOM 868 N N . ALA A 1 117 ? 9.461 1.882 9.771 1.00 97.56 117 ALA A N 1
ATOM 869 C CA . ALA A 1 117 ? 10.124 0.888 10.615 1.00 97.56 117 ALA A CA 1
ATOM 870 C C . ALA A 1 117 ? 9.349 0.603 11.915 1.00 97.56 117 ALA A C 1
ATOM 872 O O . ALA A 1 117 ? 9.305 -0.538 12.367 1.00 97.56 117 ALA A O 1
ATOM 873 N N . THR A 1 118 ? 8.704 1.618 12.500 1.00 98.12 118 THR A N 1
ATOM 874 C CA . THR A 1 118 ? 7.862 1.452 13.692 1.00 98.12 118 THR A CA 1
ATOM 875 C C . THR A 1 118 ? 6.599 0.669 13.353 1.00 98.12 118 THR A C 1
ATOM 877 O O . THR A 1 118 ? 6.298 -0.302 14.037 1.00 98.12 118 THR A O 1
ATOM 880 N N . TRP A 1 119 ? 5.915 1.023 12.259 1.00 97.44 119 TRP A N 1
ATOM 881 C CA . TRP A 1 119 ? 4.776 0.245 11.759 1.00 97.44 119 TRP A CA 1
ATOM 882 C C . TRP A 1 119 ? 5.148 -1.217 11.518 1.00 97.44 119 TRP A C 1
ATOM 884 O O . TRP A 1 119 ? 4.414 -2.117 11.916 1.00 97.44 119 TRP A O 1
ATOM 894 N N . GLN A 1 120 ? 6.305 -1.459 10.903 1.00 98.00 120 GLN A N 1
ATOM 895 C CA . GLN A 1 120 ? 6.772 -2.807 10.609 1.00 98.00 120 GLN A CA 1
ATOM 896 C C . GLN A 1 120 ? 7.046 -3.615 11.883 1.00 98.00 120 GLN A C 1
ATOM 898 O O . GLN A 1 120 ? 6.642 -4.771 11.970 1.00 98.00 120 GLN A O 1
ATOM 903 N N . ALA A 1 121 ? 7.681 -3.001 12.884 1.00 97.94 121 ALA A N 1
ATOM 904 C CA . ALA A 1 121 ? 7.968 -3.649 14.159 1.00 97.94 121 ALA A CA 1
ATOM 905 C C . ALA A 1 121 ? 6.698 -3.964 14.969 1.00 97.94 121 ALA A C 1
ATOM 907 O O . ALA A 1 121 ? 6.598 -5.045 15.540 1.00 97.94 121 ALA A O 1
ATOM 908 N N . GLU A 1 122 ? 5.731 -3.042 15.016 1.00 96.88 122 GLU A N 1
ATOM 909 C CA . GLU A 1 122 ? 4.482 -3.218 15.773 1.00 96.88 122 GLU A CA 1
ATOM 910 C C . GLU A 1 122 ? 3.547 -4.258 15.140 1.00 96.88 122 GLU A C 1
ATOM 912 O O . GLU A 1 122 ? 2.891 -5.011 15.855 1.00 96.88 122 GLU A O 1
ATOM 917 N N . THR A 1 123 ? 3.480 -4.299 13.806 1.00 95.38 123 THR A N 1
ATOM 918 C CA . THR A 1 123 ? 2.565 -5.191 13.070 1.00 95.38 123 THR A CA 1
ATOM 919 C C . THR A 1 123 ? 3.177 -6.549 12.736 1.00 95.38 123 THR A C 1
ATOM 921 O O . THR A 1 123 ? 2.450 -7.494 12.440 1.00 95.38 123 THR A O 1
ATOM 924 N N . GLY A 1 124 ? 4.509 -6.657 12.726 1.00 96.88 124 GLY A N 1
ATOM 925 C CA . GLY A 1 124 ? 5.210 -7.830 12.206 1.00 96.88 124 GLY A CA 1
ATOM 926 C C . GLY A 1 124 ? 5.090 -7.997 10.685 1.00 96.88 124 GLY A C 1
ATOM 927 O O . GLY A 1 124 ? 5.381 -9.074 10.165 1.00 96.88 124 GLY A O 1
ATOM 928 N N . ALA A 1 125 ? 4.654 -6.963 9.957 1.00 96.50 125 ALA A N 1
ATOM 929 C CA . ALA A 1 125 ? 4.468 -7.033 8.514 1.00 96.50 125 ALA A CA 1
ATOM 930 C C . ALA A 1 125 ? 5.792 -7.282 7.770 1.00 96.50 125 ALA A C 1
ATOM 932 O O . ALA A 1 125 ? 6.838 -6.704 8.073 1.00 96.50 125 ALA A O 1
ATOM 933 N N . LEU A 1 126 ? 5.740 -8.105 6.720 1.00 96.38 126 LEU A N 1
ATOM 934 C CA . LEU A 1 126 ? 6.902 -8.334 5.857 1.00 96.38 126 LEU A CA 1
ATOM 935 C C . LEU A 1 126 ? 7.289 -7.070 5.073 1.00 96.38 126 LEU A C 1
ATOM 937 O O . LEU A 1 126 ? 8.471 -6.803 4.863 1.00 96.38 126 LEU A O 1
ATOM 941 N N . ILE A 1 127 ? 6.289 -6.306 4.632 1.00 96.19 127 ILE A N 1
ATOM 942 C CA . ILE A 1 127 ? 6.433 -5.090 3.831 1.00 96.19 127 ILE A CA 1
ATOM 943 C C . ILE A 1 127 ? 5.499 -4.030 4.412 1.00 96.19 127 ILE A C 1
ATOM 945 O O . ILE A 1 127 ? 4.329 -4.307 4.664 1.00 96.19 127 ILE A O 1
ATOM 949 N N . VAL A 1 128 ? 6.008 -2.807 4.568 1.00 97.12 128 VAL A N 1
ATOM 950 C CA . VAL A 1 128 ? 5.211 -1.622 4.901 1.00 97.12 128 VAL A CA 1
ATOM 951 C C . VAL A 1 128 ? 5.558 -0.520 3.910 1.00 97.12 128 VAL A C 1
ATOM 953 O O . VAL A 1 128 ? 6.732 -0.255 3.651 1.00 97.12 128 VAL A O 1
ATOM 956 N N . VAL A 1 129 ? 4.535 0.128 3.359 1.00 96.06 129 VAL A N 1
ATOM 957 C CA . VAL A 1 129 ? 4.679 1.249 2.425 1.00 96.06 129 VAL A CA 1
ATOM 958 C C . VAL A 1 129 ? 3.876 2.445 2.917 1.00 96.06 129 VAL A C 1
ATOM 960 O O . VAL A 1 129 ? 2.882 2.289 3.624 1.00 96.06 129 VAL A O 1
ATOM 963 N N . ASN A 1 130 ? 4.309 3.652 2.549 1.00 95.69 130 ASN A N 1
ATOM 964 C CA . ASN A 1 130 ? 3.471 4.833 2.729 1.00 95.69 130 ASN A CA 1
ATOM 965 C C . ASN A 1 130 ? 2.217 4.723 1.837 1.00 95.69 130 ASN A C 1
ATOM 967 O O . ASN A 1 130 ? 2.280 4.145 0.752 1.00 95.69 130 ASN A O 1
ATOM 971 N N . GLY A 1 131 ? 1.089 5.243 2.325 1.00 92.81 131 GLY A N 1
ATOM 972 C CA . GLY A 1 131 ? -0.210 5.154 1.661 1.00 92.81 131 GLY A CA 1
ATOM 973 C C . GLY A 1 131 ? -0.726 6.509 1.178 1.00 92.81 131 GLY A C 1
ATOM 974 O O . GLY A 1 131 ? -0.200 7.090 0.235 1.00 92.81 131 GLY A O 1
ATOM 975 N N . GLY A 1 132 ? -1.814 6.979 1.790 1.00 92.62 132 GLY A N 1
ATOM 976 C CA . GLY A 1 132 ? -2.489 8.219 1.403 1.00 92.62 132 GLY A CA 1
ATOM 977 C C . GLY A 1 132 ? -1.823 9.502 1.911 1.00 92.62 132 GLY A C 1
ATOM 978 O O . GLY A 1 132 ? -0.885 9.484 2.708 1.00 92.62 132 GLY A O 1
ATOM 979 N N . PHE A 1 133 ? -2.371 10.636 1.471 1.00 93.75 133 PHE A N 1
ATOM 980 C CA . PHE A 1 133 ? -1.926 11.974 1.862 1.00 93.75 133 PHE A CA 1
ATOM 981 C C . PHE A 1 133 ? -2.537 12.431 3.192 1.00 93.75 133 PHE A C 1
ATOM 983 O O . PHE A 1 133 ? -3.710 12.167 3.483 1.00 93.75 133 PHE A O 1
ATOM 990 N N . PHE A 1 134 ? -1.769 13.204 3.955 1.00 95.88 134 PHE A N 1
ATOM 991 C CA . PHE A 1 134 ? -2.141 13.745 5.261 1.00 95.88 134 PHE A CA 1
ATOM 992 C C . PHE A 1 134 ? -1.931 15.266 5.320 1.00 95.88 134 PHE A C 1
ATOM 994 O O . PHE A 1 134 ? -1.140 15.813 4.553 1.00 95.88 134 PHE A O 1
ATOM 1001 N N . THR A 1 135 ? -2.666 15.943 6.205 1.00 96.56 135 THR A N 1
ATOM 1002 C CA . THR A 1 135 ? -2.458 17.365 6.522 1.00 96.56 135 THR A CA 1
ATOM 1003 C C . THR A 1 135 ? -1.210 17.553 7.388 1.00 96.56 135 THR A C 1
ATOM 1005 O O . THR A 1 135 ? -0.624 16.581 7.865 1.00 96.56 135 THR A O 1
ATOM 1008 N N . GLU A 1 136 ? -0.815 18.800 7.645 1.00 97.00 136 GLU A N 1
ATOM 1009 C CA . GLU A 1 136 ? 0.311 19.113 8.539 1.00 97.00 136 GLU A CA 1
ATOM 1010 C C . GLU A 1 136 ? 0.075 18.633 9.984 1.00 97.00 136 GLU A C 1
ATOM 1012 O O . GLU A 1 136 ? 1.021 18.322 10.703 1.00 97.00 136 GLU A O 1
ATOM 1017 N N . GLU A 1 137 ? -1.187 18.470 10.386 1.00 97.38 137 GLU A N 1
ATOM 1018 C CA . GLU A 1 137 ? -1.611 17.892 11.667 1.00 97.38 137 GLU A CA 1
ATOM 1019 C C . GLU A 1 137 ? -1.664 16.353 11.650 1.00 97.38 137 GLU A C 1
ATOM 1021 O O . GLU A 1 137 ? -2.164 15.737 12.590 1.00 97.38 137 GLU A O 1
ATOM 1026 N N . PHE A 1 138 ? -1.160 15.715 10.590 1.00 96.69 138 PHE A N 1
ATOM 1027 C CA . PHE A 1 138 ? -1.092 14.260 10.425 1.00 96.69 138 PHE A CA 1
ATOM 1028 C C . PHE A 1 138 ? -2.455 13.556 10.447 1.00 96.69 138 PHE A C 1
ATOM 1030 O O . PHE A 1 138 ? -2.594 12.444 10.967 1.00 96.69 138 PHE A O 1
ATOM 1037 N N . VAL A 1 139 ? -3.471 14.187 9.857 1.00 96.75 139 VAL A N 1
ATOM 1038 C CA . VAL A 1 139 ? -4.780 13.565 9.619 1.00 96.75 139 VAL A CA 1
ATOM 1039 C C . VAL A 1 139 ? -5.015 13.341 8.129 1.00 96.75 139 VAL A C 1
ATOM 1041 O O . VAL A 1 139 ? -4.565 14.116 7.289 1.00 96.75 139 VAL A O 1
ATOM 1044 N N . ALA A 1 140 ? -5.694 12.248 7.786 1.00 95.62 140 ALA A N 1
ATOM 1045 C CA . ALA A 1 140 ? -5.939 11.854 6.405 1.00 95.62 140 ALA A CA 1
ATOM 1046 C C . ALA A 1 140 ? -6.771 12.898 5.644 1.00 95.62 140 ALA A C 1
ATOM 1048 O O . ALA A 1 140 ? -7.829 13.328 6.105 1.00 95.62 140 ALA A O 1
ATOM 1049 N N . THR A 1 141 ? -6.308 13.264 4.448 1.00 94.38 141 THR A N 1
ATOM 1050 C CA . THR A 1 141 ? -7.058 14.143 3.530 1.00 94.38 141 THR A CA 1
ATOM 1051 C C . THR A 1 141 ? -8.042 13.356 2.667 1.00 94.38 141 THR A C 1
ATOM 1053 O O . THR A 1 141 ? -9.122 13.849 2.350 1.00 94.38 141 THR A O 1
ATOM 1056 N N . GLY A 1 142 ? -7.670 12.128 2.300 1.00 93.75 142 GLY A N 1
ATOM 1057 C CA . GLY A 1 142 ? -8.522 11.165 1.613 1.00 93.75 142 GLY A CA 1
ATOM 1058 C C . GLY A 1 142 ? -9.201 10.206 2.589 1.00 93.75 142 GLY A C 1
ATOM 1059 O O . GLY A 1 142 ? -8.809 10.088 3.749 1.00 93.75 142 GLY A O 1
ATOM 1060 N N . LEU A 1 143 ? -10.221 9.506 2.100 1.00 94.00 143 LEU A N 1
ATOM 1061 C CA . LEU A 1 143 ? -10.960 8.510 2.867 1.00 94.00 143 LEU A CA 1
ATOM 1062 C C . LEU A 1 143 ? -10.065 7.334 3.282 1.00 94.00 143 LEU A C 1
ATOM 1064 O O . LEU A 1 143 ? -9.491 6.656 2.431 1.00 94.00 143 LEU A O 1
ATOM 1068 N N . ILE A 1 144 ? -10.032 7.062 4.584 1.00 93.94 144 ILE A N 1
ATOM 1069 C CA . ILE A 1 144 ? -9.455 5.861 5.189 1.00 93.94 144 ILE A CA 1
ATOM 1070 C C . ILE A 1 144 ? -10.546 5.180 6.015 1.00 93.94 144 ILE A C 1
ATOM 1072 O O . ILE A 1 144 ? -11.254 5.846 6.771 1.00 93.94 144 ILE A O 1
ATOM 1076 N N . VAL A 1 145 ? -10.677 3.861 5.877 1.00 91.06 145 VAL A N 1
ATOM 1077 C CA . VAL A 1 145 ? -11.564 3.045 6.712 1.00 91.06 145 VAL A CA 1
ATOM 1078 C C . VAL A 1 145 ? -10.741 1.913 7.312 1.00 91.06 145 VAL A C 1
ATOM 1080 O O . VAL A 1 145 ? -10.168 1.120 6.571 1.00 91.06 145 VAL A O 1
ATOM 1083 N N . VAL A 1 146 ? -10.661 1.872 8.640 1.00 89.44 146 VAL A N 1
ATOM 1084 C CA . VAL A 1 146 ? -9.908 0.877 9.424 1.00 89.44 146 VAL A CA 1
ATOM 1085 C C . VAL A 1 146 ? -10.846 0.383 10.516 1.00 89.44 146 VAL A C 1
ATOM 1087 O O . VAL A 1 146 ? -11.417 1.204 11.229 1.00 89.44 146 VAL A O 1
ATOM 1090 N N . ASP A 1 147 ? -11.073 -0.929 10.607 1.00 84.62 147 ASP A N 1
ATOM 1091 C CA . ASP A 1 147 ? -12.001 -1.541 11.575 1.00 84.62 147 ASP A CA 1
ATOM 1092 C C . ASP A 1 147 ? -13.408 -0.910 11.574 1.00 84.62 147 ASP A C 1
ATOM 1094 O O . ASP A 1 147 ? -14.034 -0.687 12.611 1.00 84.62 147 ASP A O 1
ATOM 1098 N N . GLY A 1 148 ? -13.901 -0.547 10.385 1.00 84.94 148 GLY A N 1
ATOM 1099 C CA . GLY A 1 148 ? -15.180 0.152 10.207 1.00 84.94 148 GLY A CA 1
ATOM 1100 C C . GLY A 1 148 ? -15.177 1.628 10.633 1.00 84.94 148 GLY A C 1
ATOM 1101 O O . GLY A 1 148 ? -16.154 2.339 10.393 1.00 84.94 148 GLY A O 1
ATOM 1102 N N . VAL A 1 149 ? -14.083 2.132 11.208 1.00 88.25 149 VAL A N 1
ATOM 1103 C CA . VAL A 1 149 ? -13.925 3.541 11.573 1.00 88.25 149 VAL A CA 1
ATOM 1104 C C . VAL A 1 149 ? -13.485 4.332 10.35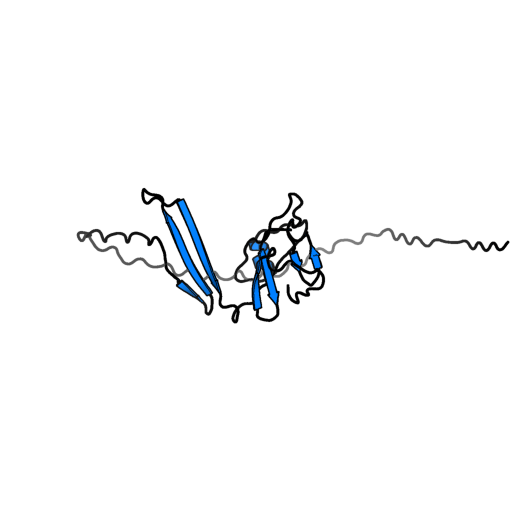0 1.00 88.25 149 VAL A C 1
ATOM 1106 O O . VAL A 1 149 ? -12.394 4.151 9.812 1.00 88.25 149 VAL A O 1
ATOM 1109 N N . THR A 1 150 ? -14.354 5.240 9.915 1.00 90.38 150 THR A N 1
ATOM 1110 C CA . THR A 1 150 ? -14.086 6.143 8.793 1.00 90.38 150 THR A CA 1
ATOM 1111 C C . THR A 1 150 ? -13.325 7.386 9.257 1.00 90.38 150 THR A C 1
ATOM 1113 O O . THR A 1 150 ? -13.672 7.999 10.263 1.00 90.38 150 THR A O 1
ATOM 1116 N N . SER A 1 151 ? -12.307 7.789 8.498 1.00 92.31 151 SER A N 1
ATOM 1117 C CA . SER A 1 151 ? -11.535 9.023 8.670 1.00 92.31 151 SER A CA 1
ATOM 1118 C C . SER A 1 151 ? -11.322 9.731 7.332 1.00 92.31 151 SER A C 1
ATOM 1120 O O . SER A 1 151 ? -11.234 9.088 6.286 1.00 92.31 151 SER A O 1
ATOM 1122 N N . GLY A 1 152 ? -11.213 11.061 7.365 1.00 92.62 152 GLY A N 1
ATOM 1123 C CA . GLY A 1 152 ? -11.058 11.877 6.159 1.00 92.62 152 GLY A CA 1
ATOM 1124 C C . GLY A 1 152 ? -12.340 11.951 5.325 1.00 92.62 152 GLY A C 1
ATOM 1125 O O . GLY A 1 152 ? -13.453 11.808 5.834 1.00 92.62 152 GLY A O 1
ATOM 1126 N N . SER A 1 153 ? -12.207 12.225 4.030 1.00 92.69 153 SER A N 1
ATOM 1127 C CA . SER A 1 153 ? -13.339 12.304 3.100 1.00 92.69 153 SER A CA 1
ATOM 1128 C C . SER A 1 153 ? -12.961 11.756 1.732 1.00 92.69 153 SER A C 1
ATOM 1130 O O . SER A 1 153 ? -11.823 11.886 1.286 1.00 92.69 153 SER A O 1
ATOM 1132 N N . SER A 1 154 ? -13.913 11.108 1.059 1.00 92.75 154 SER A N 1
ATOM 1133 C CA . SER A 1 154 ? -13.672 10.586 -0.287 1.00 92.75 154 SER A CA 1
ATOM 1134 C C . SER A 1 154 ? -13.502 11.747 -1.264 1.00 92.75 154 SER A C 1
ATOM 1136 O O . SER A 1 154 ? -14.263 12.716 -1.215 1.00 92.75 154 SER A O 1
ATOM 1138 N N . TYR A 1 155 ? -12.512 11.649 -2.150 1.00 89.81 155 TYR A N 1
ATOM 1139 C CA . TYR A 1 155 ? -12.356 12.620 -3.224 1.00 89.81 155 TYR A CA 1
ATOM 1140 C C . TYR A 1 155 ? -13.544 12.543 -4.186 1.00 89.81 155 TYR A C 1
ATOM 1142 O O . TYR A 1 155 ? -14.053 11.465 -4.490 1.00 89.81 155 TYR A O 1
ATOM 1150 N N . GLN A 1 156 ? -13.985 13.704 -4.666 1.00 87.75 156 GLN A N 1
ATOM 1151 C CA . GLN A 1 156 ? -15.087 13.810 -5.618 1.00 87.75 156 GLN A CA 1
ATOM 1152 C C . GLN A 1 156 ? -14.539 14.120 -7.007 1.00 87.75 156 GLN A C 1
ATOM 1154 O O . GLN A 1 156 ? -13.770 15.061 -7.181 1.00 87.75 156 GLN A O 1
ATOM 1159 N N . GLY A 1 157 ? -14.942 13.328 -8.002 1.00 90.06 157 GLY A N 1
ATOM 1160 C CA . GLY A 1 157 ? -14.544 13.537 -9.397 1.00 90.06 157 GLY A CA 1
ATOM 1161 C C . GLY A 1 157 ? -13.113 13.109 -9.742 1.00 90.06 157 GLY A C 1
ATOM 1162 O O . GLY A 1 157 ? -12.708 13.277 -10.888 1.00 90.06 157 GLY A O 1
ATOM 1163 N N . PHE A 1 158 ? -12.358 12.526 -8.802 1.00 93.31 158 PHE A N 1
ATOM 1164 C CA . PHE A 1 158 ? -11.044 11.921 -9.050 1.00 93.31 158 PHE A CA 1
ATOM 1165 C C . PHE A 1 158 ? -10.670 10.896 -7.967 1.00 93.31 158 PHE A C 1
ATOM 1167 O O . PHE A 1 158 ? -11.344 10.772 -6.946 1.00 93.31 158 PHE A O 1
ATOM 1174 N N . GLY A 1 159 ? -9.552 10.197 -8.179 1.00 91.50 159 GLY A N 1
ATOM 1175 C CA . GLY A 1 159 ? -8.922 9.336 -7.181 1.00 91.50 159 GLY A CA 1
ATOM 1176 C C . GLY A 1 159 ? -9.228 7.849 -7.344 1.00 91.50 159 GLY A C 1
ATOM 1177 O O . GLY A 1 159 ? -10.145 7.434 -8.054 1.00 91.50 159 GLY A O 1
ATOM 1178 N N . GLY A 1 160 ? -8.417 7.043 -6.666 1.00 93.25 160 GLY A N 1
ATOM 1179 C CA . GLY A 1 160 ? -8.593 5.604 -6.551 1.00 93.25 160 GLY A CA 1
ATOM 1180 C C . GLY A 1 160 ? -8.659 5.190 -5.088 1.00 93.25 160 GLY A C 1
ATOM 1181 O O . GLY A 1 160 ? -8.216 5.919 -4.203 1.00 93.25 160 GLY A O 1
ATOM 1182 N N . MET A 1 161 ? -9.211 4.011 -4.840 1.00 92.50 161 MET A N 1
ATOM 1183 C CA . MET A 1 161 ? -9.279 3.413 -3.515 1.00 92.50 161 MET A CA 1
ATOM 1184 C C . MET A 1 161 ? -8.778 1.979 -3.584 1.00 92.50 161 MET A C 1
ATOM 1186 O O . MET A 1 161 ? -9.232 1.208 -4.430 1.00 92.50 161 MET A O 1
ATOM 1190 N N . VAL A 1 162 ? -7.879 1.630 -2.666 1.00 93.06 162 VAL A N 1
ATOM 1191 C CA . VAL A 1 162 ? -7.553 0.237 -2.366 1.00 93.06 162 VAL A CA 1
ATOM 1192 C C . VAL A 1 162 ? -8.588 -0.268 -1.369 1.00 93.06 162 VAL A C 1
ATOM 1194 O O . VAL A 1 162 ? -8.809 0.359 -0.336 1.00 93.06 162 VAL A O 1
ATOM 1197 N N . THR A 1 163 ? -9.240 -1.376 -1.688 1.00 89.94 163 THR A N 1
ATOM 1198 C CA . THR A 1 163 ? -10.208 -2.041 -0.814 1.00 89.94 163 THR A CA 1
ATOM 1199 C C . THR A 1 163 ? -9.714 -3.434 -0.486 1.00 89.94 163 THR A C 1
ATOM 1201 O O . THR A 1 163 ? -9.226 -4.135 -1.374 1.00 89.94 163 THR A O 1
ATOM 1204 N N . MET A 1 164 ? -9.884 -3.838 0.767 1.00 86.56 164 MET A N 1
ATOM 1205 C CA . MET A 1 164 ? -9.521 -5.163 1.254 1.00 86.56 164 MET A CA 1
ATOM 1206 C C . MET A 1 164 ? -10.770 -5.829 1.838 1.00 86.56 164 MET A C 1
ATOM 1208 O O . MET A 1 164 ? -11.534 -5.202 2.574 1.00 86.56 164 MET A O 1
ATOM 1212 N N . SER A 1 165 ? -11.005 -7.083 1.467 1.00 77.12 165 SER A N 1
ATOM 1213 C CA . SER A 1 165 ? -12.048 -7.956 2.020 1.00 77.12 165 SER A CA 1
ATOM 1214 C C . SER A 1 165 ? -11.456 -9.342 2.268 1.00 77.12 165 SER A C 1
ATOM 1216 O O . SER A 1 165 ? -10.301 -9.575 1.915 1.00 77.12 165 SER A O 1
ATOM 1218 N N . GLU A 1 166 ? -12.233 -10.275 2.826 1.00 72.25 166 GLU A N 1
ATOM 1219 C CA . GLU A 1 166 ? -11.782 -11.662 3.013 1.00 72.25 166 GLU A CA 1
ATOM 1220 C C . GLU A 1 166 ? -11.145 -12.216 1.727 1.00 72.25 166 GLU A C 1
ATOM 1222 O O . GLU A 1 166 ? -11.812 -12.376 0.703 1.00 72.25 166 GLU A O 1
ATOM 1227 N N . GLY A 1 167 ? -9.827 -12.435 1.775 1.00 70.06 167 GLY A N 1
ATOM 1228 C CA . GLY A 1 167 ? -9.029 -12.995 0.682 1.00 70.06 167 GLY A CA 1
ATOM 1229 C C . GLY A 1 167 ? -8.905 -12.138 -0.583 1.00 70.06 167 GLY A C 1
ATOM 1230 O O . GLY A 1 167 ? -8.435 -12.651 -1.596 1.00 70.06 167 GLY A O 1
ATOM 1231 N N . SER A 1 168 ? -9.323 -10.865 -0.578 1.00 81.75 168 SER A N 1
ATOM 1232 C CA . SER A 1 168 ? -9.268 -10.028 -1.780 1.00 81.75 168 SER A CA 1
ATOM 1233 C C . SER A 1 168 ? -8.713 -8.632 -1.521 1.00 81.75 168 SER A C 1
ATOM 1235 O O . SER A 1 168 ? -9.059 -7.964 -0.546 1.00 81.75 168 SER A O 1
ATOM 1237 N N . VAL A 1 169 ? -7.861 -8.184 -2.442 1.00 89.19 169 VAL A N 1
ATOM 1238 C CA . VAL A 1 169 ? -7.402 -6.801 -2.549 1.00 89.19 169 VAL A CA 1
ATOM 1239 C C . VAL A 1 169 ? -7.789 -6.303 -3.927 1.00 89.19 169 VAL A C 1
ATOM 1241 O O . VAL A 1 169 ? -7.490 -6.944 -4.934 1.00 89.19 169 VAL A O 1
ATOM 1244 N N . ALA A 1 170 ? -8.444 -5.151 -3.980 1.00 89.62 170 ALA A N 1
ATOM 1245 C CA . ALA A 1 170 ? -8.854 -4.531 -5.227 1.00 89.62 170 ALA A CA 1
ATOM 1246 C C . ALA A 1 170 ? -8.498 -3.048 -5.238 1.00 89.62 170 ALA A C 1
ATOM 1248 O O . ALA A 1 170 ? -8.425 -2.397 -4.197 1.00 89.62 170 ALA A O 1
ATOM 1249 N N . VAL A 1 171 ? -8.308 -2.513 -6.439 1.00 92.62 171 VAL A N 1
ATOM 1250 C CA . VAL A 1 171 ? -8.213 -1.075 -6.681 1.00 92.62 171 VAL A CA 1
ATOM 1251 C C . VAL A 1 171 ? -9.440 -0.670 -7.480 1.00 92.62 171 VAL A C 1
ATOM 1253 O O . VAL A 1 171 ? -9.745 -1.288 -8.499 1.00 92.62 171 VAL A O 1
ATOM 1256 N N . ARG A 1 172 ? -10.150 0.365 -7.029 1.00 92.25 172 ARG A N 1
ATOM 1257 C CA . ARG A 1 172 ? -11.299 0.933 -7.744 1.00 92.25 172 ARG A CA 1
ATOM 1258 C C . ARG A 1 172 ? -11.099 2.411 -8.048 1.00 92.25 172 ARG A C 1
ATOM 1260 O O . ARG A 1 172 ? -10.503 3.131 -7.251 1.00 92.25 172 ARG A O 1
ATOM 1267 N N . SER A 1 173 ? -11.651 2.861 -9.172 1.00 95.06 173 SER A N 1
ATOM 1268 C CA . SER A 1 173 ? -11.820 4.284 -9.479 1.00 95.06 173 SER A CA 1
ATOM 1269 C C . SER A 1 173 ? -12.957 4.862 -8.639 1.00 95.06 173 SER A C 1
ATOM 1271 O O . SER A 1 173 ? -14.064 4.322 -8.648 1.00 95.06 173 SER A O 1
ATOM 1273 N N . LEU A 1 174 ? -12.708 5.974 -7.941 1.00 94.44 174 LEU A N 1
ATOM 1274 C CA . LEU A 1 174 ? -13.748 6.696 -7.197 1.00 94.44 174 LEU A CA 1
ATOM 1275 C C . LEU A 1 174 ? -14.651 7.538 -8.109 1.00 94.44 174 LEU A C 1
ATOM 1277 O O . LEU A 1 174 ? -15.709 7.976 -7.670 1.00 94.44 174 LEU A O 1
ATOM 1281 N N . VAL A 1 175 ? -14.266 7.731 -9.375 1.00 95.31 175 VAL A N 1
ATOM 1282 C CA . VAL A 1 175 ? -15.117 8.374 -10.388 1.00 95.31 175 VAL A CA 1
ATOM 1283 C C . VAL A 1 175 ? -16.183 7.402 -10.883 1.00 95.31 175 VAL A C 1
ATOM 1285 O O . VAL A 1 175 ? -17.358 7.746 -10.943 1.00 95.31 175 VAL A O 1
ATOM 1288 N N . GLU A 1 176 ? -15.776 6.177 -11.217 1.00 95.25 176 GLU A N 1
ATOM 1289 C CA . GLU A 1 176 ? -16.678 5.155 -11.763 1.00 95.25 176 GLU A CA 1
ATOM 1290 C C . GLU A 1 176 ? -17.492 4.464 -10.668 1.00 95.25 176 GLU A C 1
ATOM 1292 O O . GLU A 1 176 ? -18.677 4.189 -10.845 1.00 95.25 176 GLU A O 1
ATOM 1297 N N . ARG A 1 177 ? -16.859 4.193 -9.519 1.00 92.94 177 ARG A N 1
ATOM 1298 C CA . ARG A 1 177 ? -17.485 3.548 -8.364 1.00 92.94 177 ARG A CA 1
ATOM 1299 C C . ARG A 1 177 ? -17.160 4.326 -7.081 1.00 92.94 177 ARG A C 1
ATOM 1301 O O . ARG A 1 177 ? -16.293 3.892 -6.312 1.00 92.94 177 ARG A O 1
ATOM 1308 N N . PRO A 1 178 ? -17.863 5.447 -6.832 1.00 92.75 178 PRO A N 1
ATOM 1309 C CA . PRO A 1 178 ? -17.705 6.231 -5.613 1.00 92.75 178 PRO A CA 1
ATOM 1310 C C . PRO A 1 178 ? -17.905 5.387 -4.353 1.00 92.75 178 PRO A C 1
ATOM 1312 O O . PRO A 1 178 ? -18.670 4.418 -4.357 1.00 92.75 178 PRO A O 1
ATOM 1315 N N . TYR A 1 179 ? -17.249 5.786 -3.266 1.00 91.00 179 TYR A N 1
ATOM 1316 C CA . TYR A 1 179 ? -17.507 5.205 -1.953 1.00 91.00 179 TYR A CA 1
ATOM 1317 C C . TYR A 1 179 ? -18.943 5.488 -1.509 1.00 91.00 179 TYR A C 1
ATOM 1319 O O . TYR A 1 179 ? -19.401 6.630 -1.571 1.00 91.00 179 TYR A O 1
ATOM 1327 N N . GLN A 1 180 ? -19.625 4.456 -1.021 1.00 89.62 180 GLN A N 1
ATOM 1328 C CA . GLN A 1 180 ? -20.907 4.589 -0.341 1.00 89.62 180 GLN A CA 1
ATOM 1329 C C . GLN A 1 180 ? -20.702 4.351 1.160 1.00 89.62 180 GLN A C 1
ATOM 1331 O O . GLN A 1 180 ? -20.152 3.315 1.523 1.00 89.62 180 GLN A O 1
ATOM 1336 N N . PRO A 1 181 ? -21.186 5.235 2.054 1.00 85.75 181 PRO A N 1
ATOM 1337 C CA . PRO A 1 181 ? -21.063 5.049 3.506 1.00 85.75 181 PRO A CA 1
ATOM 1338 C C . PRO A 1 181 ? -21.717 3.776 4.063 1.00 85.75 181 PRO A C 1
ATOM 1340 O O . PRO A 1 181 ? -21.513 3.438 5.223 1.00 85.75 181 PRO A O 1
ATOM 1343 N N . THR A 1 182 ? -22.536 3.095 3.260 1.00 86.81 182 THR A N 1
ATOM 1344 C CA . THR A 1 182 ? -23.146 1.802 3.587 1.00 86.81 182 THR A CA 1
ATOM 1345 C C . THR A 1 182 ? -22.241 0.608 3.270 1.00 86.81 182 THR A C 1
ATOM 1347 O O . THR A 1 182 ? -22.593 -0.517 3.617 1.00 86.81 182 THR A O 1
ATOM 1350 N N . GLU A 1 183 ? -21.103 0.817 2.597 1.00 84.75 183 GLU A N 1
ATOM 1351 C CA . GLU A 1 183 ? -20.113 -0.232 2.352 1.00 84.75 183 GLU A CA 1
ATOM 1352 C C . GLU A 1 183 ? -19.406 -0.613 3.656 1.00 84.75 183 GLU A C 1
ATOM 1354 O O . GLU A 1 183 ? -18.963 0.242 4.421 1.00 84.75 183 GLU A O 1
ATOM 1359 N N . THR A 1 184 ? -19.262 -1.915 3.885 1.00 76.44 184 THR A N 1
ATOM 1360 C CA . THR A 1 184 ? -18.525 -2.467 5.022 1.00 76.44 184 THR A CA 1
ATOM 1361 C C . THR A 1 184 ? -17.207 -3.063 4.546 1.00 76.44 184 THR A C 1
ATOM 1363 O O . THR A 1 184 ? -17.19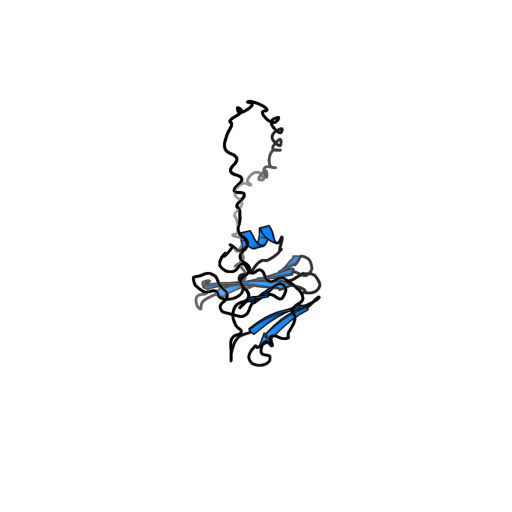4 -3.854 3.602 1.00 76.44 184 THR A O 1
ATOM 1366 N N . PHE A 1 185 ? -16.115 -2.735 5.232 1.00 75.25 185 PHE A N 1
ATOM 1367 C CA . PHE A 1 185 ? -14.804 -3.347 5.024 1.00 75.25 185 PHE A CA 1
ATOM 1368 C C . PHE A 1 185 ? -14.444 -4.126 6.288 1.00 75.25 185 PHE A C 1
ATOM 1370 O O . PHE A 1 185 ? -14.363 -3.543 7.366 1.00 75.25 185 PHE A O 1
ATOM 1377 N N . THR A 1 186 ? -14.311 -5.447 6.171 1.00 57.03 186 THR A N 1
ATOM 1378 C CA . THR A 1 186 ? -14.251 -6.352 7.334 1.00 57.03 186 THR A CA 1
ATOM 1379 C C . THR A 1 186 ? -12.843 -6.524 7.913 1.00 57.03 186 THR A C 1
ATOM 1381 O O . THR A 1 186 ? -12.677 -7.286 8.857 1.00 57.03 186 THR A O 1
ATOM 1384 N N . HIS A 1 187 ? -11.820 -5.829 7.409 1.00 52.34 187 HIS A N 1
ATOM 1385 C CA . HIS A 1 187 ? -10.447 -6.033 7.881 1.00 52.34 187 HIS A CA 1
ATOM 1386 C C . HIS A 1 187 ? -9.646 -4.735 7.975 1.00 52.34 187 HIS A C 1
ATOM 1388 O O . HIS A 1 187 ? -9.661 -3.924 7.044 1.00 52.34 187 HIS A O 1
ATOM 1394 N N . ALA A 1 188 ? -8.925 -4.609 9.089 1.00 43.59 188 ALA A N 1
ATOM 1395 C CA . ALA A 1 188 ? -7.675 -3.881 9.229 1.00 43.59 188 ALA A CA 1
ATOM 1396 C C . ALA A 1 188 ? -6.560 -4.868 9.577 1.00 43.59 188 ALA A C 1
ATOM 1398 O O . ALA A 1 188 ? -6.831 -5.851 10.307 1.00 43.59 188 ALA A O 1
#

Foldseek 3Di:
DDDDDDDDDDDDDDDDDDDDDDDDDDDPPDDPDPPPDPDPDPDDPPDDDDDPDPPDPDPDPDQKPPWDDPDVQKTWIKHFDADPVRHGDDIDIDIGGDLQVDDDADDADQLDDDDQVVVCVVVVDPDGDDDADADPSRFGCDWDAAQNDIGHYHDDPFDWDWADAVSDTDIGTCNVPNDDNPDDRHHD

pLDDT: mean 79.61, std 19.82, range [38.31, 98.75]

Radius of gyration: 30.8 Å; chains: 1; bounding box: 99×43×78 Å

Sequence (188 aa):
MGNCKWFMVGLLVVVLAACTGAPATAVPPTNPSPNLLPTPTLQLPPEPSPTTTTAVPTATPLADTGWQLLQAGLERRSIRVLDENGRQTEQLTLLRLDPNLFTFAIGYSPGQPKPLATWQAETGALIVVNGGFFTEEFVATGLIVVDGVTSGSSYQGFGGMVTMSEGSVAVRSLVERPYQPTETFTHA